Protein AF-Q4TF67-F1 (afdb_monomer)

Nearest PDB structures (foldseek):
  3na7-assembly1_A  TM=8.038E-01  e=1.840E-01  Helicobacter pylori NCTC 11638
  4ilo-assembly1_A  TM=5.124E-01  e=5.567E-01  Chlamydia trachomatis L2/434/Bu
  1i49-assembly1_B  TM=5.321E-01  e=8.875E-01  Homo sapiens

Radius of gyration: 33.75 Å; Cα contacts (8 Å, |Δi|>4): 53; chains: 1; bounding box: 58×76×97 Å

Foldseek 3Di:
DLVVLVVVLVVLLVCLVVVLVVLLVVLVVVLVVLVVVLVVLVVVLVVLVVVLVPDDDPVVNVVSVVVNVVSVVSNVVSVVVSVVSVVVSVCSVVVSVVSNVVSVVVNDDPDDDDPDPPDDDPDDDDDDDDDDDDDDDDDDDDDDDDDDDDDDDDDDDPVVVPDPDDDDDDDDDDDDDD

Secondary structure (DSSP, 8-state):
-HHHHHHHHHHHHHHHHHHHHHHHHHHHHHHHHHHHHHHHHHHHHHHHHHHHHH---HHHHHHHHHHHHHHHHHHHHHHHHHHHHHHHHHHHHHHHHHHHHHHHHHH--S-------------S---------------------------PPPPPPGGGGS-----------PPPP-

Solvent-accessible surface area (backbone atoms only — not comparable to full-atom values): 11532 Å² total; per-residue (Å²): 109,72,67,59,55,51,51,50,44,52,52,56,49,52,51,43,72,64,45,49,63,56,54,46,51,52,44,53,52,52,45,52,52,48,49,54,54,38,54,54,38,51,51,50,37,52,55,39,47,55,54,38,70,74,45,79,51,72,69,59,29,53,53,35,49,55,51,38,54,50,39,51,50,52,41,49,53,44,50,53,52,46,52,49,48,55,48,54,50,50,50,53,54,50,50,51,51,51,52,54,51,56,49,50,53,70,70,56,68,97,79,75,85,82,79,73,84,89,80,89,88,89,84,84,81,82,88,84,88,87,84,85,88,85,86,85,90,87,87,86,83,91,88,78,87,90,83,85,90,81,83,91,77,88,81,78,64,76,78,77,76,73,79,84,88,77,91,83,78,82,84,82,81,82,76,84,80,132

Mean predicted aligned error: 17.5 Å

Structure (mmCIF, N/CA/C/O backbone):
data_AF-Q4TF67-F1
#
_entry.id   AF-Q4TF67-F1
#
loop_
_atom_site.group_PDB
_atom_site.id
_atom_site.type_symbol
_atom_site.label_atom_id
_atom_site.label_alt_id
_atom_site.label_comp_id
_atom_site.label_asym_id
_atom_site.label_entity_id
_atom_site.label_seq_id
_atom_site.pdbx_PDB_ins_code
_atom_site.Cartn_x
_atom_site.Cartn_y
_atom_site.Cartn_z
_atom_site.occupancy
_atom_site.B_iso_or_equiv
_atom_site.auth_seq_id
_atom_site.auth_comp_id
_atom_site.auth_asym_id
_atom_site.auth_atom_id
_atom_site.pdbx_PDB_model_num
ATOM 1 N N . ASP A 1 1 ? 35.187 -2.325 -23.899 1.00 81.62 1 ASP A N 1
ATOM 2 C CA . ASP A 1 1 ? 34.780 -2.472 -25.307 1.00 81.62 1 ASP A CA 1
ATOM 3 C C . ASP A 1 1 ? 33.415 -1.804 -25.455 1.00 81.62 1 ASP A C 1
ATOM 5 O O . ASP A 1 1 ? 32.499 -2.182 -24.732 1.00 81.62 1 ASP A O 1
ATOM 9 N N . LYS A 1 2 ? 33.287 -0.761 -26.287 1.00 81.62 2 LYS A N 1
ATOM 10 C CA . LYS A 1 2 ? 32.027 0.000 -26.424 1.00 81.62 2 LYS A CA 1
ATOM 11 C C . LYS A 1 2 ? 30.887 -0.858 -26.982 1.00 81.62 2 LYS A C 1
ATOM 13 O O . LYS A 1 2 ? 29.731 -0.623 -26.649 1.00 81.62 2 LYS A O 1
ATOM 18 N N . SER A 1 3 ? 31.210 -1.875 -27.784 1.00 85.38 3 SER A N 1
ATOM 19 C CA . SER A 1 3 ? 30.217 -2.808 -28.316 1.00 85.38 3 SER A CA 1
ATOM 20 C C . SER A 1 3 ? 29.586 -3.633 -27.197 1.00 85.38 3 SER A C 1
ATOM 22 O O . SER A 1 3 ? 28.382 -3.846 -27.210 1.00 85.38 3 SER A O 1
ATOM 24 N N . GLN A 1 4 ? 30.373 -4.056 -26.204 1.00 87.00 4 GLN A N 1
ATOM 25 C CA . GLN A 1 4 ? 29.860 -4.817 -25.057 1.00 87.00 4 GLN A CA 1
ATOM 26 C C . GLN A 1 4 ? 28.966 -3.956 -24.151 1.00 87.00 4 GLN A C 1
ATOM 28 O O . GLN A 1 4 ? 27.949 -4.434 -23.663 1.00 87.00 4 GLN A O 1
ATOM 33 N N . GLN A 1 5 ? 29.304 -2.675 -23.970 1.00 85.94 5 GLN A N 1
ATOM 34 C CA . GLN A 1 5 ? 28.477 -1.731 -23.204 1.00 85.94 5 GLN A CA 1
ATOM 35 C C . GLN A 1 5 ? 27.134 -1.452 -23.886 1.00 85.94 5 GLN A C 1
ATOM 37 O O . GLN A 1 5 ? 26.118 -1.350 -23.205 1.00 85.94 5 GLN A O 1
ATOM 42 N N . LEU A 1 6 ? 27.122 -1.358 -25.220 1.00 88.06 6 LEU A N 1
ATOM 43 C CA . LEU A 1 6 ? 25.894 -1.195 -25.995 1.00 88.06 6 LEU A CA 1
ATOM 44 C C . LEU A 1 6 ? 25.004 -2.442 -25.921 1.00 88.06 6 LEU A C 1
ATOM 46 O O . LEU A 1 6 ? 23.794 -2.305 -25.779 1.00 88.06 6 LEU A O 1
ATOM 50 N N . VAL A 1 7 ? 25.596 -3.638 -26.002 1.00 90.81 7 VAL A N 1
ATOM 51 C CA . VAL A 1 7 ? 24.861 -4.906 -25.865 1.00 90.81 7 VAL A CA 1
ATOM 52 C C . VAL A 1 7 ? 24.194 -4.989 -24.490 1.00 90.81 7 VAL A C 1
ATOM 54 O O . VAL A 1 7 ? 22.980 -5.143 -24.445 1.00 90.81 7 VAL A O 1
ATOM 57 N N . SER A 1 8 ? 24.940 -4.752 -23.405 1.00 89.81 8 SER A N 1
ATOM 58 C CA . SER A 1 8 ? 24.384 -4.716 -22.040 1.00 89.81 8 SER A CA 1
ATOM 59 C C . SER A 1 8 ? 23.272 -3.677 -21.902 1.00 89.81 8 SER A C 1
ATOM 61 O O . SER A 1 8 ? 22.206 -3.997 -21.402 1.00 89.81 8 SER A O 1
ATOM 63 N N . TYR A 1 9 ? 23.462 -2.457 -22.419 1.00 90.94 9 TYR A N 1
ATOM 64 C CA . TYR A 1 9 ? 22.422 -1.426 -22.355 1.00 90.94 9 TYR A CA 1
ATOM 65 C C . TYR A 1 9 ? 21.114 -1.853 -23.031 1.00 90.94 9 TYR A C 1
ATOM 67 O O . TYR A 1 9 ? 20.033 -1.605 -22.501 1.00 90.94 9 TYR A O 1
ATOM 75 N N . VAL A 1 10 ? 21.203 -2.462 -24.216 1.00 92.19 10 VAL A N 1
ATOM 76 C CA . VAL A 1 10 ? 20.021 -2.928 -24.950 1.00 92.19 10 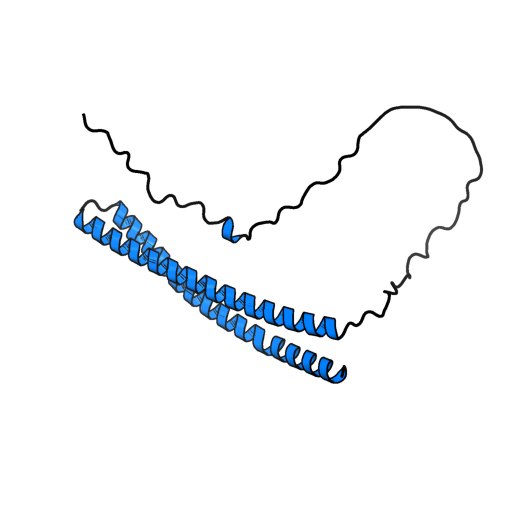VAL A CA 1
ATOM 77 C C . VAL A 1 10 ? 19.360 -4.097 -24.222 1.00 92.19 10 VAL A C 1
ATOM 79 O O . VAL A 1 10 ? 18.136 -4.125 -24.148 1.00 92.19 10 VAL A O 1
ATOM 82 N N . GLU A 1 11 ? 20.141 -5.026 -23.670 1.00 92.56 11 GLU A N 1
ATOM 83 C CA . GLU A 1 11 ? 19.633 -6.143 -22.864 1.00 92.56 11 GLU A CA 1
ATOM 84 C C . GLU A 1 11 ? 18.871 -5.637 -21.630 1.00 92.56 11 GLU A C 1
ATOM 86 O O . GLU A 1 11 ? 17.689 -5.949 -21.482 1.00 92.56 11 GLU A O 1
ATOM 91 N N . ASP A 1 12 ? 19.492 -4.769 -20.827 1.00 92.25 12 ASP A N 1
ATOM 92 C CA . ASP A 1 12 ? 18.897 -4.197 -19.613 1.00 92.25 12 ASP A CA 1
ATOM 93 C C . ASP A 1 12 ? 17.654 -3.344 -19.938 1.00 92.25 12 ASP A C 1
ATOM 95 O O . ASP A 1 12 ? 16.640 -3.392 -19.237 1.00 92.25 12 ASP A O 1
ATOM 99 N N . TYR A 1 13 ? 17.688 -2.581 -21.040 1.00 93.38 13 TYR A N 1
ATOM 100 C CA . TYR A 1 13 ? 16.534 -1.811 -21.507 1.00 93.38 13 TYR A CA 1
ATOM 101 C C . TYR A 1 13 ? 15.356 -2.717 -21.867 1.00 93.38 13 TYR A C 1
ATOM 103 O O . TYR A 1 13 ? 14.231 -2.434 -21.450 1.00 93.38 13 TYR A O 1
ATOM 111 N N . LEU A 1 14 ? 15.604 -3.786 -22.634 1.00 95.44 14 LEU A N 1
ATOM 112 C CA . LEU A 1 14 ? 14.571 -4.734 -23.054 1.00 95.44 14 LEU A CA 1
ATOM 113 C C . LEU A 1 14 ? 13.970 -5.475 -21.856 1.00 95.44 14 LEU A C 1
ATOM 115 O O . LEU A 1 14 ? 12.746 -5.566 -21.767 1.00 95.44 14 LEU A O 1
ATOM 119 N N . GLU A 1 15 ? 14.799 -5.911 -20.904 1.00 93.94 15 GLU A N 1
ATOM 120 C CA . GLU A 1 15 ? 14.330 -6.525 -19.659 1.00 93.94 15 GLU A CA 1
ATOM 121 C C . GLU A 1 15 ? 13.439 -5.559 -18.863 1.00 93.94 15 GLU A C 1
ATOM 123 O O . GLU A 1 15 ? 12.351 -5.937 -18.421 1.00 93.94 15 GLU A O 1
ATOM 128 N N . CYS A 1 16 ? 13.837 -4.288 -18.747 1.00 94.50 16 CYS A N 1
ATOM 129 C CA . CYS A 1 16 ? 13.046 -3.239 -18.104 1.00 94.50 16 CYS A CA 1
ATOM 130 C C . CYS A 1 16 ? 11.669 -3.038 -18.762 1.00 94.50 16 CYS A C 1
ATOM 132 O O . CYS A 1 16 ? 10.653 -3.026 -18.064 1.00 94.50 16 CYS A O 1
ATOM 134 N N . VAL A 1 17 ? 11.601 -2.853 -20.088 1.00 95.06 17 VAL A N 1
ATOM 135 C CA . VAL A 1 17 ? 10.314 -2.586 -20.766 1.00 95.06 17 VAL A CA 1
ATOM 136 C C . VAL A 1 17 ? 9.389 -3.802 -20.802 1.00 95.06 17 VAL A C 1
ATOM 138 O O . VAL A 1 17 ? 8.174 -3.628 -20.894 1.00 95.06 17 VAL A O 1
ATOM 141 N N . GLU A 1 18 ? 9.935 -5.014 -20.701 1.00 95.00 18 GLU A N 1
ATOM 142 C CA . GLU A 1 18 ? 9.154 -6.249 -20.628 1.00 95.00 18 GLU A CA 1
ATOM 143 C C . GLU A 1 18 ? 8.624 -6.523 -19.209 1.00 95.00 18 GLU A C 1
ATOM 145 O O . GLU A 1 18 ? 7.438 -6.815 -19.034 1.00 95.00 18 GLU A O 1
ATOM 150 N N . SER A 1 19 ? 9.477 -6.403 -18.186 1.00 94.31 19 SER A N 1
ATOM 151 C CA . SER A 1 19 ? 9.160 -6.817 -16.809 1.00 94.31 19 SER A CA 1
ATOM 152 C C . SER A 1 19 ? 8.451 -5.742 -15.982 1.00 94.31 19 SER A C 1
ATOM 154 O O . SER A 1 19 ? 7.455 -6.030 -15.309 1.00 94.31 19 SER A O 1
ATOM 156 N N . LEU A 1 20 ? 8.901 -4.484 -16.063 1.00 96.75 20 LEU A N 1
ATOM 157 C CA . LEU A 1 20 ? 8.448 -3.410 -15.178 1.00 96.75 20 LEU A CA 1
ATOM 158 C C . LEU A 1 20 ? 6.926 -3.186 -15.228 1.00 96.75 20 LEU A C 1
ATOM 160 O O . LEU A 1 20 ? 6.316 -3.086 -14.159 1.00 96.75 20 LEU A O 1
ATOM 164 N N . PRO A 1 21 ? 6.256 -3.148 -16.400 1.00 97.62 21 PRO A N 1
ATOM 165 C CA . PRO A 1 21 ? 4.804 -2.979 -16.445 1.00 97.62 21 PRO A CA 1
ATOM 166 C C . PRO A 1 21 ? 4.053 -4.108 -15.730 1.00 97.62 21 PRO A C 1
ATOM 168 O O . PRO A 1 21 ? 3.057 -3.853 -15.049 1.00 97.62 21 PRO A O 1
ATOM 171 N N . LEU A 1 22 ? 4.544 -5.346 -15.850 1.00 97.56 22 LEU A N 1
ATOM 172 C CA . LEU A 1 22 ? 3.941 -6.523 -15.225 1.00 97.56 22 LEU A CA 1
ATOM 173 C C . LEU A 1 22 ? 4.100 -6.481 -13.703 1.00 97.56 22 LEU A C 1
ATOM 175 O O . LEU A 1 22 ? 3.138 -6.736 -12.975 1.00 97.56 22 LEU A O 1
ATOM 179 N N . ASP A 1 23 ? 5.282 -6.118 -13.209 1.00 98.12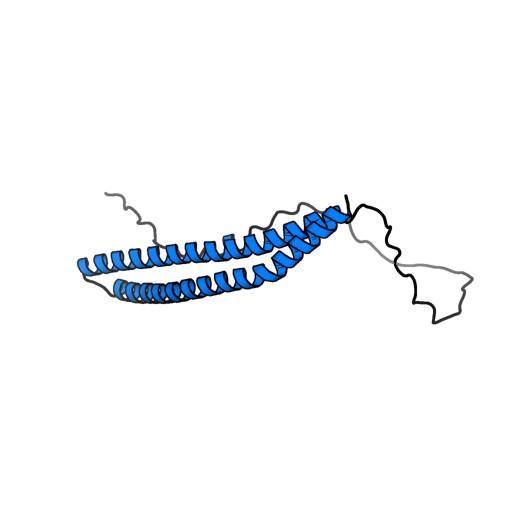 23 ASP A N 1
ATOM 180 C CA . ASP A 1 23 ? 5.539 -6.035 -11.770 1.00 98.12 23 ASP A CA 1
ATOM 181 C C . ASP A 1 23 ? 4.791 -4.874 -11.116 1.00 98.12 23 ASP A C 1
ATOM 183 O O . ASP A 1 23 ? 4.198 -5.035 -10.045 1.00 98.12 23 ASP A O 1
ATOM 187 N N . ILE A 1 24 ? 4.706 -3.729 -11.792 1.00 98.38 24 ILE A N 1
ATOM 188 C CA . ILE A 1 24 ? 3.858 -2.616 -11.361 1.00 98.38 24 ILE A CA 1
ATOM 189 C C . ILE A 1 24 ? 2.389 -3.039 -11.320 1.00 98.38 24 ILE A C 1
ATOM 191 O O . ILE A 1 24 ? 1.704 -2.773 -10.332 1.00 98.38 24 ILE A O 1
ATOM 195 N N . GLN A 1 25 ? 1.899 -3.756 -12.330 1.00 98.50 25 GLN A N 1
ATOM 196 C CA . GLN A 1 25 ? 0.520 -4.244 -12.350 1.00 98.50 25 GLN A CA 1
ATOM 197 C C . GLN A 1 25 ? 0.220 -5.219 -11.197 1.00 98.50 25 GLN A C 1
ATOM 199 O O . GLN A 1 25 ? -0.859 -5.148 -10.594 1.00 98.50 25 GLN A O 1
ATOM 204 N N . ARG A 1 26 ? 1.157 -6.114 -10.858 1.00 98.56 26 ARG A N 1
ATOM 205 C CA . ARG A 1 26 ? 1.037 -7.022 -9.703 1.00 98.56 26 ARG A CA 1
ATOM 206 C C . ARG A 1 26 ? 0.943 -6.244 -8.392 1.00 98.56 26 ARG A C 1
ATOM 208 O O . ARG A 1 26 ? 0.014 -6.476 -7.620 1.00 98.56 26 ARG A O 1
ATOM 215 N N . ASN A 1 27 ? 1.836 -5.277 -8.184 1.00 98.44 27 ASN A N 1
ATOM 216 C CA . ASN A 1 27 ? 1.814 -4.418 -7.001 1.00 98.44 27 ASN A CA 1
ATOM 217 C C . ASN A 1 27 ? 0.520 -3.598 -6.905 1.00 98.44 27 ASN A C 1
ATOM 219 O O . ASN A 1 27 ? -0.091 -3.541 -5.844 1.00 98.44 27 ASN A O 1
ATOM 223 N N . VAL A 1 28 ? 0.029 -3.031 -8.013 1.00 98.56 28 VAL A N 1
ATOM 224 C CA . VAL A 1 28 ? -1.267 -2.326 -8.045 1.00 98.56 28 VAL A CA 1
ATOM 225 C C . VAL A 1 28 ? -2.418 -3.261 -7.672 1.00 98.56 28 VAL A C 1
ATOM 227 O O . VAL A 1 28 ? -3.339 -2.853 -6.967 1.00 98.56 28 VAL A O 1
ATOM 230 N N . SER A 1 29 ? -2.383 -4.514 -8.123 1.00 98.56 29 SER A N 1
ATOM 231 C CA . SER A 1 29 ? -3.413 -5.501 -7.780 1.00 98.56 29 SER A CA 1
ATOM 232 C C . SER A 1 29 ? -3.415 -5.804 -6.279 1.00 98.56 29 SER A C 1
ATOM 234 O O . SER A 1 29 ? -4.473 -5.756 -5.654 1.00 98.56 29 SER A O 1
ATOM 236 N N . MET A 1 30 ? -2.233 -6.014 -5.692 1.00 98.50 30 MET A N 1
ATOM 237 C CA . MET A 1 30 ? -2.057 -6.195 -4.247 1.00 98.50 30 MET A CA 1
ATOM 238 C C . MET A 1 30 ? -2.509 -4.958 -3.457 1.00 98.50 30 MET A C 1
ATOM 240 O O . MET A 1 30 ? -3.273 -5.072 -2.502 1.00 98.50 30 MET A O 1
ATOM 244 N N . LEU A 1 31 ? -2.121 -3.761 -3.905 1.00 98.69 31 LEU A N 1
ATOM 245 C CA . LEU A 1 31 ? -2.512 -2.489 -3.300 1.00 98.69 31 LEU A CA 1
ATOM 246 C C . LEU A 1 31 ? -4.036 -2.323 -3.245 1.00 98.69 31 LEU A C 1
ATOM 248 O O . LEU A 1 31 ? -4.568 -1.874 -2.234 1.00 98.69 31 LEU A O 1
ATOM 252 N N . ARG A 1 32 ? -4.750 -2.709 -4.311 1.00 98.62 32 ARG A N 1
ATOM 253 C CA . ARG A 1 32 ? -6.221 -2.658 -4.354 1.00 98.62 32 ARG A CA 1
ATOM 254 C C . ARG A 1 32 ? -6.871 -3.636 -3.379 1.00 98.62 32 ARG A C 1
ATOM 256 O O . ARG A 1 32 ? -7.915 -3.310 -2.822 1.00 98.62 32 ARG A O 1
ATOM 263 N N . GLU A 1 33 ? -6.284 -4.813 -3.185 1.00 98.56 33 GLU A N 1
ATOM 264 C CA . GLU A 1 33 ? -6.769 -5.783 -2.201 1.00 98.56 33 GLU A CA 1
ATOM 265 C C . GLU A 1 33 ? -6.587 -5.260 -0.769 1.00 98.56 33 GLU A C 1
ATOM 267 O O . GLU A 1 33 ? -7.531 -5.300 0.023 1.00 98.56 33 GLU A O 1
ATOM 272 N N . ILE A 1 34 ? -5.405 -4.716 -0.456 1.00 98.50 34 ILE A N 1
ATOM 273 C CA . ILE A 1 34 ? -5.118 -4.083 0.839 1.00 98.50 34 ILE A CA 1
ATOM 274 C C . ILE A 1 34 ? -6.079 -2.914 1.074 1.00 98.50 34 ILE A C 1
ATOM 276 O O . ILE A 1 34 ? -6.678 -2.819 2.143 1.00 98.50 34 ILE A O 1
ATOM 280 N N . ASP A 1 35 ? -6.294 -2.066 0.065 1.00 98.44 35 ASP A N 1
ATOM 281 C CA . ASP A 1 35 ? -7.217 -0.935 0.168 1.00 98.44 35 ASP A CA 1
ATOM 282 C C . ASP A 1 35 ? -8.657 -1.376 0.426 1.00 98.44 35 ASP A C 1
ATOM 284 O O . ASP A 1 35 ? -9.334 -0.760 1.247 1.00 98.44 35 ASP A O 1
ATOM 288 N N . ALA A 1 36 ? -9.129 -2.445 -0.220 1.00 98.56 36 ALA A N 1
ATOM 289 C CA . ALA A 1 36 ? -10.463 -2.979 0.041 1.00 98.56 36 ALA A CA 1
ATOM 290 C C . ALA A 1 36 ? -10.612 -3.418 1.507 1.00 98.56 36 ALA A C 1
ATOM 292 O O . ALA A 1 36 ? -11.548 -2.988 2.181 1.00 98.56 36 ALA A O 1
ATOM 293 N N . LYS A 1 37 ? -9.642 -4.186 2.024 1.00 98.50 37 LYS A N 1
ATOM 294 C CA . LYS A 1 37 ? -9.615 -4.608 3.435 1.00 98.50 37 LYS A CA 1
ATOM 295 C C . LYS A 1 37 ? -9.564 -3.404 4.375 1.00 98.50 37 LYS A C 1
ATOM 297 O O . LYS A 1 37 ? -10.317 -3.347 5.341 1.00 98.50 37 LYS A O 1
ATOM 302 N N . TYR A 1 38 ? -8.721 -2.419 4.070 1.00 98.62 38 TYR A N 1
ATOM 303 C CA . TYR A 1 38 ? -8.572 -1.209 4.874 1.00 98.62 38 TYR A CA 1
ATOM 304 C C . TYR A 1 38 ? -9.885 -0.421 4.968 1.00 98.62 38 TYR A C 1
ATOM 306 O O . TYR A 1 38 ? -10.270 -0.008 6.058 1.00 98.62 38 TYR A O 1
ATOM 314 N N . GLN A 1 39 ? -10.617 -0.266 3.857 1.00 98.44 39 GLN A N 1
ATOM 315 C CA . GLN A 1 39 ? -11.921 0.409 3.866 1.00 98.44 39 GLN A CA 1
ATOM 316 C C . GLN A 1 39 ? -12.957 -0.310 4.734 1.00 98.44 39 GLN A C 1
ATOM 318 O O . GLN A 1 39 ? -13.758 0.351 5.392 1.00 98.44 39 GLN A O 1
ATOM 323 N N . ASP A 1 40 ? -12.959 -1.641 4.753 1.00 98.44 40 ASP A N 1
ATOM 324 C CA . ASP A 1 40 ? -13.900 -2.394 5.583 1.00 98.44 40 ASP A CA 1
ATOM 325 C C . ASP A 1 40 ? -13.565 -2.284 7.075 1.00 98.44 40 ASP A C 1
ATOM 327 O O . ASP A 1 40 ? -14.470 -2.086 7.887 1.00 98.44 40 ASP A O 1
ATOM 331 N N . VAL A 1 41 ? -12.278 -2.289 7.441 1.00 98.44 41 VAL A N 1
ATOM 332 C CA . VAL A 1 41 ? -11.861 -2.048 8.832 1.00 98.44 41 VAL A CA 1
ATOM 333 C C . VAL A 1 41 ? -12.190 -0.617 9.266 1.00 98.44 41 VAL A C 1
AT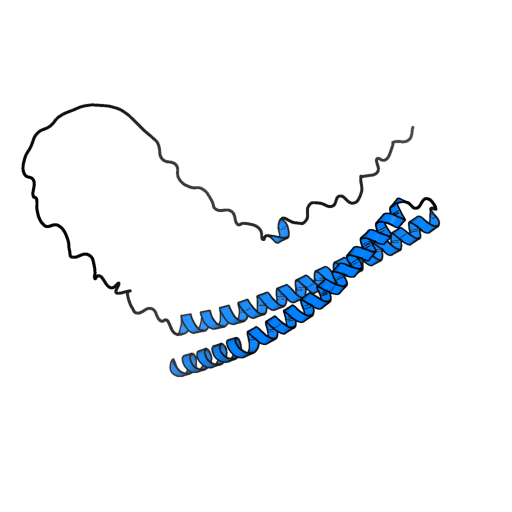OM 335 O O . VAL A 1 41 ? -12.643 -0.420 10.390 1.00 98.44 41 VAL A O 1
ATOM 338 N N . LEU A 1 42 ? -12.040 0.389 8.395 1.00 98.31 42 LEU A N 1
ATOM 339 C CA . LEU A 1 42 ? -12.434 1.764 8.728 1.00 98.31 42 LEU A CA 1
ATOM 340 C C . LEU A 1 42 ? -13.935 1.888 9.025 1.00 98.31 42 LEU A C 1
ATOM 342 O O . LEU A 1 42 ? -14.307 2.566 9.981 1.00 98.31 42 LEU A O 1
ATOM 346 N N . LYS A 1 43 ? -14.794 1.188 8.272 1.00 98.50 43 LYS A N 1
ATOM 347 C CA . LYS A 1 43 ? -16.231 1.126 8.588 1.00 98.50 43 LYS A CA 1
ATOM 348 C C . LYS A 1 43 ? -16.473 0.471 9.948 1.00 98.50 43 LYS A C 1
ATOM 350 O O . LYS A 1 43 ? -17.274 0.980 10.725 1.00 98.50 43 LYS A O 1
ATOM 355 N N . GLU A 1 44 ? -15.769 -0.621 10.265 1.00 98.19 44 GLU A N 1
ATOM 356 C CA . GLU A 1 44 ? -15.861 -1.251 11.590 1.00 98.19 44 GLU A CA 1
ATOM 357 C C . GLU A 1 44 ? -15.427 -0.283 12.703 1.00 98.19 44 GLU A C 1
ATOM 359 O O . GLU A 1 44 ? -16.100 -0.189 13.731 1.00 98.19 44 GLU A O 1
ATOM 364 N N . VAL A 1 45 ? -14.336 0.463 12.503 1.00 98.56 45 VAL A N 1
ATOM 365 C CA . VAL A 1 45 ? -13.864 1.488 13.446 1.00 98.56 45 VAL A CA 1
ATOM 366 C C . VAL A 1 45 ? -14.965 2.513 13.715 1.00 98.56 45 VAL A C 1
ATOM 368 O O . VAL A 1 45 ? -15.271 2.757 14.884 1.00 98.56 45 VAL A O 1
ATOM 371 N N . ASP A 1 46 ? -15.587 3.059 12.668 1.00 98.38 46 ASP A N 1
ATOM 372 C CA . ASP A 1 46 ? -16.676 4.032 12.797 1.00 98.38 46 ASP A CA 1
ATOM 373 C C . ASP A 1 46 ? -17.879 3.428 13.546 1.00 98.38 46 ASP A C 1
ATOM 375 O O . ASP A 1 46 ? -18.370 4.003 14.519 1.00 98.38 46 ASP A O 1
ATOM 379 N N . GLU A 1 47 ? -18.317 2.221 13.177 1.00 98.12 47 GLU A N 1
ATOM 380 C CA . GLU A 1 47 ? -19.442 1.544 13.832 1.00 98.12 47 GLU A CA 1
ATOM 381 C C . GLU A 1 47 ? -19.196 1.251 15.320 1.00 98.12 47 GLU A C 1
ATOM 383 O O . GLU A 1 47 ? -20.091 1.421 16.156 1.00 98.12 47 GLU A O 1
ATOM 388 N N . VAL A 1 48 ? -18.004 0.759 15.668 1.00 98.06 48 VAL A N 1
ATOM 389 C CA . VAL A 1 48 ? -17.639 0.443 17.056 1.00 98.06 48 VAL A CA 1
ATOM 390 C C . VAL A 1 48 ? -17.481 1.727 17.864 1.00 98.06 48 VAL A C 1
ATOM 392 O O . VAL A 1 48 ? -17.873 1.765 19.034 1.00 98.06 48 VAL A O 1
ATOM 395 N N . PHE A 1 49 ? -16.953 2.788 17.255 1.00 98.31 49 PHE A N 1
ATOM 396 C CA . PHE A 1 49 ? -16.801 4.087 17.894 1.00 98.31 49 PHE A CA 1
ATOM 397 C C . PHE A 1 49 ? -18.150 4.725 18.244 1.00 98.31 49 PHE A C 1
ATOM 399 O O . PHE A 1 49 ? -18.335 5.159 19.384 1.00 98.31 49 PHE A O 1
ATOM 406 N N . GLU A 1 50 ? -19.115 4.709 17.322 1.00 97.88 50 GLU A N 1
ATOM 407 C CA . GLU A 1 50 ? -20.471 5.213 17.576 1.00 97.88 50 GLU A CA 1
ATOM 408 C C . GLU A 1 50 ? -21.157 4.439 18.714 1.00 97.88 50 GLU A C 1
ATOM 410 O O . GLU A 1 50 ? -21.692 5.033 19.656 1.00 97.88 50 GLU A O 1
ATOM 415 N N . LYS A 1 51 ? -21.054 3.101 18.707 1.00 97.25 51 LYS A N 1
ATOM 416 C CA . LYS A 1 51 ? -21.560 2.251 19.803 1.00 97.25 51 LYS A CA 1
ATOM 417 C C . LYS A 1 51 ? -20.884 2.591 21.135 1.00 97.25 51 LYS A C 1
ATOM 419 O O . LYS A 1 51 ? -21.553 2.692 22.160 1.00 97.25 51 LYS A O 1
ATOM 424 N N . TYR A 1 52 ? -19.567 2.794 21.133 1.00 97.44 52 TYR A N 1
ATOM 425 C CA . TYR A 1 52 ? -18.798 3.144 22.329 1.00 97.44 52 TYR A CA 1
ATOM 426 C C . TYR A 1 52 ? -19.202 4.504 22.923 1.00 97.44 52 TYR A C 1
ATOM 428 O O . TYR A 1 52 ? -19.228 4.652 24.151 1.00 97.44 52 TYR A O 1
ATOM 436 N N . GLN A 1 53 ? -19.523 5.493 22.082 1.00 95.69 53 GLN A N 1
ATOM 437 C CA . GLN A 1 53 ? -19.977 6.808 22.542 1.00 95.69 53 GLN A CA 1
ATOM 438 C C . GLN A 1 53 ? -21.330 6.745 23.253 1.00 95.69 53 GLN A C 1
ATOM 440 O O . GLN A 1 53 ? -21.484 7.362 24.309 1.00 95.69 53 GLN A O 1
ATOM 445 N N . GLY A 1 54 ? -22.280 5.987 22.699 1.00 93.75 54 GLY A N 1
ATOM 446 C CA . GLY A 1 54 ? -23.622 5.827 23.265 1.00 93.75 54 GLY A CA 1
ATOM 447 C C . GLY A 1 54 ? -23.699 4.897 24.480 1.00 93.75 54 GLY A C 1
ATOM 448 O O . GLY A 1 54 ? -24.712 4.892 25.178 1.00 93.75 54 GLY A O 1
ATOM 449 N N . GLU A 1 55 ? -22.649 4.117 24.750 1.00 97.00 55 GLU A N 1
ATOM 450 C CA . GLU A 1 55 ? -22.656 3.114 25.813 1.00 97.00 55 GLU A CA 1
ATOM 451 C C . GLU A 1 55 ? -22.457 3.722 27.211 1.00 97.00 55 GLU A C 1
ATOM 453 O O . GLU A 1 55 ? -21.495 4.463 27.477 1.00 97.00 55 GLU A O 1
ATOM 458 N N . GLN A 1 56 ? -23.351 3.330 28.121 1.00 95.00 56 GLN A N 1
ATOM 459 C CA . GLN A 1 56 ? -23.420 3.805 29.504 1.00 95.00 56 GLN A CA 1
ATOM 460 C C . GLN A 1 56 ? -22.995 2.732 30.507 1.00 95.00 56 GLN A C 1
ATOM 462 O O . GLN A 1 56 ? -22.508 3.074 31.588 1.00 95.00 56 GLN A O 1
ATOM 467 N N . ASP A 1 57 ? -23.126 1.446 30.161 1.00 97.00 57 ASP A N 1
ATOM 468 C CA . ASP A 1 57 ? -22.634 0.375 31.021 1.00 97.00 57 ASP A CA 1
ATOM 469 C C . ASP A 1 57 ? -21.101 0.332 31.012 1.00 97.00 57 ASP A C 1
ATOM 471 O O . ASP A 1 57 ? -20.456 0.168 29.976 1.00 97.00 57 ASP A O 1
ATOM 475 N N . GLY A 1 58 ? -20.486 0.439 32.191 1.00 95.00 58 GLY A N 1
ATOM 476 C CA . GLY A 1 58 ? -19.031 0.488 32.324 1.00 95.00 58 GLY A CA 1
ATOM 477 C C . GLY A 1 58 ? -18.326 -0.792 31.867 1.00 95.00 58 GLY A C 1
ATOM 478 O O . GLY A 1 58 ? -17.175 -0.731 31.427 1.00 95.00 58 GLY A O 1
ATOM 479 N N . THR A 1 59 ? -18.991 -1.948 31.949 1.00 96.81 59 THR A N 1
ATOM 480 C CA . THR A 1 59 ? -18.419 -3.227 31.502 1.00 96.81 59 THR A CA 1
ATOM 481 C C . THR A 1 59 ? -18.458 -3.326 29.983 1.00 96.81 59 THR A C 1
ATOM 483 O O . THR A 1 59 ? -17.440 -3.630 29.353 1.00 96.81 59 THR A O 1
ATOM 486 N N . GLN A 1 60 ? -19.602 -3.008 29.384 1.00 96.75 60 GLN A N 1
ATOM 487 C CA . GLN A 1 60 ? -19.787 -3.025 27.941 1.00 96.75 60 GLN A CA 1
ATOM 488 C C . GLN A 1 60 ? -18.956 -1.946 27.241 1.00 96.75 60 GLN A C 1
ATOM 490 O O . GLN A 1 60 ? -18.291 -2.225 26.242 1.00 96.75 60 GLN A O 1
ATOM 495 N N . LYS A 1 61 ? -18.853 -0.758 27.842 1.00 97.06 61 LYS A N 1
ATOM 496 C CA . LYS A 1 61 ? -17.995 0.330 27.366 1.00 97.06 61 LYS A CA 1
ATOM 497 C C . LYS A 1 61 ?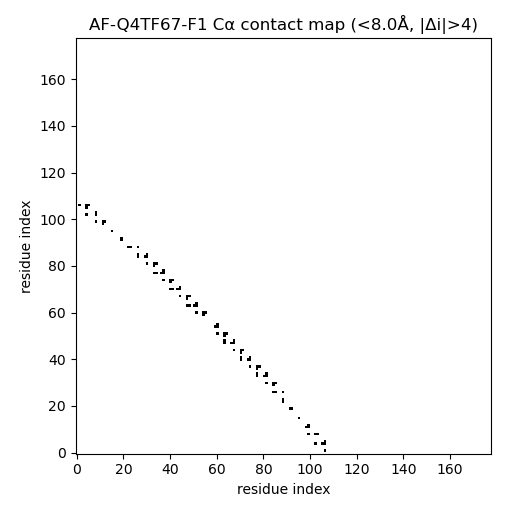 -16.525 -0.080 27.297 1.00 97.06 61 LYS A C 1
ATOM 499 O O . LYS A 1 61 ? -15.859 0.183 26.299 1.00 97.06 61 LYS A O 1
ATOM 504 N N . LYS A 1 62 ? -16.015 -0.784 28.317 1.00 97.75 62 LYS A N 1
ATOM 505 C CA . LYS A 1 62 ? -14.645 -1.329 28.302 1.00 97.75 62 LYS A CA 1
ATOM 506 C C . LYS A 1 62 ? -14.443 -2.365 27.195 1.00 97.75 62 LYS A C 1
ATOM 508 O O . LYS A 1 62 ? -13.397 -2.358 26.554 1.00 97.75 62 LYS A O 1
ATOM 513 N N . ARG A 1 63 ? -15.428 -3.235 26.946 1.00 97.75 63 ARG A N 1
ATOM 514 C CA . ARG A 1 63 ? -15.357 -4.224 25.854 1.00 97.75 63 ARG A CA 1
ATOM 515 C C . ARG A 1 63 ? -15.287 -3.549 24.485 1.00 97.75 63 ARG A C 1
ATOM 517 O O . ARG A 1 63 ? -14.406 -3.887 23.698 1.00 97.75 63 ARG A O 1
ATOM 524 N N . LEU A 1 64 ? -16.151 -2.563 24.241 1.00 98.12 64 LEU A N 1
ATOM 525 C CA . LEU A 1 64 ? -16.148 -1.772 23.007 1.00 98.12 64 LEU A CA 1
ATOM 526 C C . LEU A 1 64 ? -14.837 -0.995 22.835 1.00 98.12 64 LEU A C 1
ATOM 528 O O . LEU A 1 64 ? -14.289 -0.961 21.740 1.00 98.12 64 LEU A O 1
ATOM 532 N N . GLN A 1 65 ? -14.273 -0.452 23.919 1.00 97.81 65 GLN A N 1
ATOM 533 C CA . GLN A 1 65 ? -12.960 0.195 23.884 1.00 97.81 65 GLN A CA 1
ATOM 534 C C . GLN A 1 65 ? -11.861 -0.763 23.407 1.00 97.81 65 GLN A C 1
ATOM 536 O O . GLN A 1 65 ? -11.042 -0.394 22.569 1.00 97.81 65 GLN A O 1
ATOM 541 N N . THR A 1 66 ? -11.829 -1.991 23.932 1.00 98.19 66 THR A N 1
ATOM 542 C CA . THR A 1 66 ? -10.853 -3.001 23.500 1.00 98.19 66 THR A CA 1
ATOM 543 C C . THR A 1 66 ? -11.071 -3.409 22.045 1.00 98.19 66 THR A C 1
ATOM 545 O O . THR A 1 66 ? -10.095 -3.590 21.320 1.00 98.19 66 THR A O 1
ATOM 548 N N . GLN A 1 67 ? -12.322 -3.538 21.600 1.00 98.12 67 GLN A N 1
ATOM 549 C CA . GLN A 1 67 ? -12.624 -3.827 20.198 1.00 98.12 67 GLN A CA 1
ATOM 550 C C . GLN A 1 67 ? -12.135 -2.701 19.279 1.00 98.12 67 GLN A C 1
ATOM 552 O O . GLN A 1 67 ? -11.429 -2.973 18.313 1.00 98.12 67 GLN A O 1
ATOM 557 N N . LEU A 1 68 ? -12.414 -1.443 19.632 1.00 98.44 68 LEU A N 1
ATOM 558 C CA . LEU A 1 68 ? -11.955 -0.275 18.883 1.00 98.44 68 LEU A CA 1
ATOM 559 C C . LEU A 1 68 ? -10.426 -0.226 18.793 1.00 98.44 68 LEU A C 1
ATOM 561 O O . LEU A 1 68 ? -9.875 0.003 17.722 1.00 98.44 68 LEU A O 1
ATOM 565 N N . GLN A 1 69 ? -9.727 -0.488 19.902 1.00 98.62 69 GLN A N 1
ATOM 566 C CA . GLN A 1 69 ? -8.264 -0.555 19.909 1.00 98.62 69 GLN A CA 1
ATOM 567 C C . GLN A 1 69 ? -7.730 -1.614 18.938 1.00 98.62 69 GLN A C 1
ATOM 569 O O . GLN A 1 69 ? -6.765 -1.345 18.231 1.00 98.62 69 GLN A O 1
ATOM 574 N N . ARG A 1 70 ? -8.357 -2.794 18.873 1.00 98.38 70 ARG A N 1
ATOM 575 C CA . ARG A 1 70 ? -7.956 -3.854 17.934 1.00 98.38 70 ARG A CA 1
ATOM 576 C C . ARG A 1 70 ? -8.189 -3.445 16.482 1.00 98.38 70 ARG A C 1
ATOM 578 O O . ARG A 1 70 ? -7.280 -3.599 15.677 1.00 98.38 70 ARG A O 1
ATOM 585 N N . ALA A 1 71 ? -9.355 -2.885 16.165 1.00 98.19 71 ALA A N 1
ATOM 586 C CA . ALA A 1 71 ? -9.666 -2.422 14.812 1.00 98.19 71 ALA A CA 1
ATOM 587 C C . ALA A 1 71 ? -8.7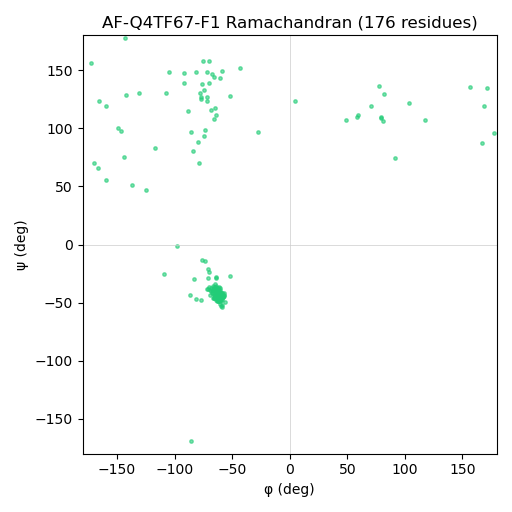07 -1.306 14.348 1.00 98.19 71 ALA A C 1
ATOM 589 O O . ALA A 1 71 ? -8.267 -1.295 13.200 1.00 98.19 71 ALA A O 1
ATOM 590 N N . LEU A 1 72 ? -8.304 -0.410 15.257 1.00 98.56 72 LEU A N 1
ATOM 591 C CA . LEU A 1 72 ? -7.305 0.626 14.975 1.00 98.56 72 LEU A CA 1
ATOM 592 C C . LEU A 1 72 ? -5.907 0.049 14.716 1.00 98.56 72 LEU A C 1
ATOM 594 O O . LEU A 1 72 ? -5.229 0.523 13.808 1.00 98.56 72 LEU A O 1
ATOM 598 N N . ILE A 1 73 ? -5.485 -0.970 15.473 1.00 98.62 73 ILE A N 1
ATOM 599 C CA . ILE A 1 73 ? -4.205 -1.657 15.235 1.00 98.62 73 ILE A CA 1
ATOM 600 C C . ILE A 1 73 ? -4.213 -2.315 13.851 1.00 98.62 73 ILE A C 1
ATOM 602 O O . ILE A 1 73 ? -3.309 -2.064 13.064 1.00 98.62 73 ILE A O 1
ATOM 606 N N . ILE A 1 74 ? -5.270 -3.061 13.514 1.00 98.62 74 ILE A N 1
ATOM 607 C CA . ILE A 1 74 ? -5.405 -3.711 12.199 1.00 98.62 74 ILE A CA 1
ATOM 608 C C . ILE A 1 74 ? -5.403 -2.668 11.072 1.00 98.62 74 ILE A C 1
ATOM 610 O O . ILE A 1 74 ? -4.743 -2.846 10.052 1.00 98.62 74 ILE A O 1
ATOM 614 N N . SER A 1 75 ? -6.113 -1.548 11.260 1.00 98.62 75 SER A N 1
ATOM 615 C CA . SER A 1 75 ? -6.097 -0.437 10.299 1.00 98.62 75 SER A CA 1
ATOM 616 C C . SER A 1 75 ? -4.674 0.074 10.072 1.00 98.62 75 SER A C 1
ATOM 618 O O . SER A 1 75 ? -4.281 0.330 8.937 1.00 98.62 75 SER A O 1
ATOM 620 N N . GLN A 1 76 ? -3.893 0.230 11.143 1.00 98.62 76 GLN A N 1
ATOM 621 C CA . GLN A 1 76 ? -2.513 0.687 11.045 1.00 98.62 76 GLN A CA 1
ATOM 622 C C . GLN A 1 76 ? -1.630 -0.324 10.306 1.00 98.62 76 GLN A C 1
ATOM 624 O O . GLN A 1 76 ? -0.913 0.075 9.396 1.00 98.62 76 GLN A O 1
ATOM 629 N N . GLU A 1 77 ? -1.728 -1.610 10.639 1.00 98.62 77 GLU A N 1
ATOM 630 C CA . GLU A 1 77 ? -0.960 -2.679 9.986 1.00 98.62 77 GLU A CA 1
ATOM 631 C C . GLU A 1 77 ? -1.218 -2.718 8.470 1.00 98.62 77 GLU A C 1
ATOM 633 O O . GLU A 1 77 ? -0.274 -2.756 7.682 1.00 98.62 77 GLU A O 1
ATOM 638 N N . LEU A 1 78 ? -2.482 -2.600 8.045 1.00 98.56 78 LEU A N 1
ATOM 639 C CA . LEU A 1 78 ? -2.846 -2.494 6.624 1.00 98.56 78 LEU A CA 1
ATOM 640 C C . LEU A 1 78 ? -2.304 -1.209 5.974 1.00 98.56 78 LEU A C 1
ATOM 642 O O . LEU A 1 78 ? -1.921 -1.209 4.803 1.00 98.56 78 LEU A O 1
ATOM 646 N N . GLY A 1 79 ? -2.266 -0.105 6.723 1.00 98.38 79 GLY A N 1
ATOM 647 C CA . GLY A 1 79 ? -1.655 1.148 6.280 1.00 98.38 79 GLY A CA 1
ATOM 648 C C . GLY A 1 79 ? -0.149 1.014 6.038 1.00 98.38 79 GLY A C 1
ATOM 649 O O . GLY A 1 79 ? 0.351 1.495 5.019 1.00 98.38 79 GLY A O 1
ATOM 650 N N . ASP A 1 80 ? 0.558 0.323 6.930 1.00 98.56 80 ASP A N 1
ATOM 651 C CA . ASP A 1 80 ? 1.990 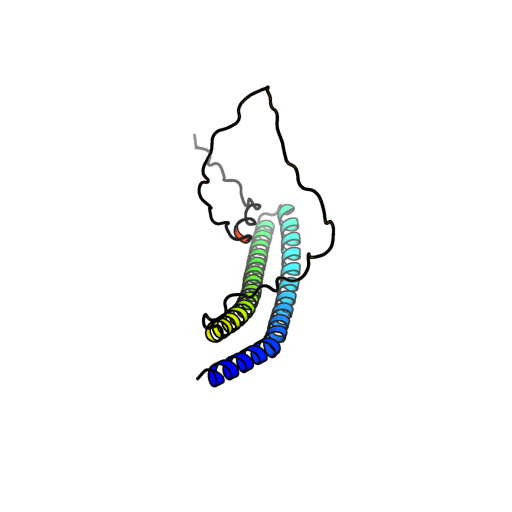0.049 6.806 1.00 98.56 80 ASP A CA 1
ATOM 652 C C . ASP A 1 80 ? 2.273 -0.891 5.620 1.00 98.56 80 ASP A C 1
ATOM 654 O O . ASP A 1 80 ? 3.182 -0.633 4.826 1.00 98.56 80 ASP A O 1
ATOM 658 N N . GLU A 1 81 ? 1.447 -1.924 5.424 1.00 98.56 81 GLU A N 1
ATOM 659 C CA . GLU A 1 81 ? 1.539 -2.832 4.273 1.00 98.56 81 GLU A CA 1
ATOM 660 C C . GLU A 1 81 ? 1.321 -2.089 2.943 1.00 98.56 81 GLU A C 1
ATOM 662 O O . GLU A 1 81 ? 2.086 -2.250 1.990 1.00 98.56 81 GLU A O 1
ATOM 667 N N . LYS A 1 82 ? 0.344 -1.175 2.889 1.00 98.19 82 LYS A N 1
ATOM 668 C CA . LYS A 1 82 ? 0.128 -0.288 1.737 1.00 98.19 82 LYS A CA 1
ATOM 669 C C . LYS A 1 82 ? 1.346 0.586 1.437 1.00 98.19 82 LYS A C 1
ATOM 671 O O . LYS A 1 82 ? 1.725 0.729 0.271 1.00 98.19 82 LYS A O 1
ATOM 676 N N . ILE A 1 83 ? 1.954 1.183 2.463 1.00 98.50 83 ILE A N 1
ATOM 677 C CA . ILE A 1 83 ? 3.181 1.976 2.300 1.00 98.50 83 ILE A CA 1
ATOM 678 C C . ILE A 1 83 ? 4.300 1.100 1.735 1.00 98.50 83 ILE A C 1
ATOM 680 O O . ILE A 1 83 ? 5.015 1.543 0.834 1.00 98.50 83 ILE A O 1
ATOM 684 N N . HIS A 1 84 ? 4.432 -0.136 2.215 1.00 98.50 84 HIS A N 1
ATOM 685 C CA . HIS A 1 84 ? 5.442 -1.072 1.733 1.00 98.50 84 HIS A CA 1
ATOM 686 C C . HIS A 1 84 ? 5.286 -1.378 0.236 1.00 98.50 84 HIS A C 1
ATOM 688 O O . HIS A 1 84 ? 6.252 -1.228 -0.510 1.00 98.50 84 HIS A O 1
ATOM 694 N N . VAL A 1 85 ? 4.071 -1.688 -0.230 1.00 98.50 85 VAL A N 1
ATOM 695 C CA . VAL A 1 85 ? 3.797 -1.947 -1.658 1.00 98.50 85 VAL A CA 1
ATOM 696 C C . VAL A 1 85 ? 4.143 -0.735 -2.528 1.00 98.50 85 VAL A C 1
ATOM 698 O O . VAL A 1 85 ? 4.820 -0.858 -3.547 1.00 98.50 85 VAL A O 1
ATOM 701 N N . VAL A 1 86 ? 3.730 0.469 -2.122 1.00 98.56 86 VAL A N 1
ATOM 702 C CA . VAL A 1 86 ? 4.041 1.699 -2.876 1.00 98.56 86 VAL A CA 1
ATOM 703 C C . VAL A 1 86 ? 5.545 1.989 -2.888 1.00 98.56 86 VAL A C 1
ATOM 705 O O . VAL A 1 86 ? 6.081 2.454 -3.898 1.00 98.56 86 VAL A O 1
ATOM 708 N N . THR A 1 87 ? 6.232 1.698 -1.784 1.00 98.50 87 THR A N 1
ATOM 709 C CA . THR A 1 87 ? 7.690 1.826 -1.693 1.00 98.50 87 THR A CA 1
ATOM 710 C C . THR A 1 87 ? 8.365 0.875 -2.679 1.00 98.50 87 THR A C 1
ATOM 712 O O . THR A 1 87 ? 9.151 1.338 -3.500 1.00 98.50 87 THR A O 1
ATOM 715 N N . GLN A 1 88 ? 7.967 -0.401 -2.708 1.00 98.38 88 GLN A N 1
ATOM 716 C CA . GLN A 1 88 ? 8.483 -1.386 -3.663 1.00 98.38 88 GLN A CA 1
ATOM 717 C C . GLN A 1 88 ? 8.276 -0.943 -5.120 1.00 98.38 88 GLN A C 1
ATOM 719 O O . GLN A 1 88 ? 9.194 -1.018 -5.934 1.00 98.38 88 GLN A O 1
ATOM 724 N N . MET A 1 89 ? 7.090 -0.430 -5.462 1.00 98.38 89 MET A N 1
ATOM 725 C CA . MET A 1 89 ? 6.819 0.098 -6.805 1.00 98.38 89 MET A CA 1
ATOM 726 C C . MET A 1 89 ? 7.751 1.253 -7.178 1.00 98.38 89 MET A C 1
ATOM 728 O O . MET A 1 89 ? 8.245 1.317 -8.303 1.00 98.38 89 MET A O 1
ATOM 732 N N . THR A 1 90 ? 7.981 2.171 -6.238 1.00 98.31 90 THR A N 1
ATOM 733 C CA . THR A 1 90 ? 8.869 3.320 -6.447 1.00 98.31 90 THR A CA 1
ATOM 734 C C . THR A 1 90 ? 10.307 2.850 -6.649 1.00 98.31 90 THR A C 1
ATOM 736 O O . THR A 1 90 ? 10.963 3.285 -7.590 1.00 98.31 90 THR A O 1
ATOM 739 N N . GLU A 1 91 ? 10.773 1.904 -5.833 1.00 98.00 91 GLU A N 1
ATOM 740 C CA . GLU A 1 91 ? 12.111 1.318 -5.947 1.00 98.00 91 GLU A CA 1
ATOM 741 C C . GLU A 1 91 ? 12.331 0.614 -7.291 1.00 98.00 91 GLU A C 1
ATOM 743 O O . GLU A 1 91 ? 13.388 0.799 -7.893 1.00 98.00 91 GLU A O 1
ATOM 748 N N . LEU A 1 92 ? 11.341 -0.130 -7.801 1.00 96.94 92 LEU A N 1
ATOM 749 C CA . LEU A 1 92 ? 11.410 -0.768 -9.123 1.00 96.94 92 LEU A CA 1
ATOM 750 C C . LEU A 1 92 ? 11.595 0.263 -10.246 1.00 96.94 92 LEU A C 1
ATOM 752 O O . LEU A 1 92 ? 12.480 0.116 -11.091 1.00 96.94 92 LEU A O 1
ATOM 756 N N . ILE A 1 93 ? 10.789 1.330 -10.231 1.00 97.06 93 ILE A N 1
ATOM 757 C CA . ILE A 1 93 ? 10.852 2.404 -11.235 1.00 97.06 93 ILE A CA 1
ATOM 758 C C . ILE A 1 93 ? 12.196 3.127 -11.154 1.00 97.06 93 ILE A C 1
ATOM 760 O O . ILE A 1 93 ? 12.861 3.342 -12.169 1.00 97.06 93 ILE A O 1
ATOM 764 N N . GLU A 1 94 ? 12.617 3.492 -9.947 1.00 96.88 94 GLU A N 1
ATOM 765 C CA . GLU A 1 94 ? 13.880 4.185 -9.741 1.00 96.88 94 GLU A CA 1
ATOM 766 C C . GLU A 1 94 ? 15.090 3.320 -10.104 1.00 96.88 94 GLU A C 1
ATOM 768 O O . GLU A 1 94 ? 16.072 3.843 -10.628 1.00 96.88 94 GLU A O 1
ATOM 773 N N . ASN A 1 95 ? 15.046 2.014 -9.831 1.00 95.06 95 ASN A N 1
ATOM 774 C CA . ASN A 1 95 ? 16.114 1.095 -10.203 1.00 95.06 95 ASN A CA 1
ATOM 775 C C . ASN A 1 95 ? 16.288 1.045 -11.724 1.00 95.06 95 ASN A C 1
ATOM 777 O O . ASN A 1 95 ? 17.402 1.239 -12.205 1.00 95.06 95 ASN A O 1
ATOM 781 N N . CYS A 1 96 ? 15.192 0.881 -12.470 1.00 93.44 96 CYS A N 1
ATOM 782 C CA . CYS A 1 96 ? 15.239 0.891 -13.930 1.00 93.44 96 CYS A CA 1
ATOM 783 C C . CYS A 1 96 ? 15.741 2.245 -14.474 1.00 93.44 96 CYS A C 1
ATOM 785 O O . CYS A 1 96 ? 16.619 2.284 -15.335 1.00 93.44 96 CYS A O 1
ATOM 787 N N . SER A 1 97 ? 15.274 3.370 -13.911 1.00 93.62 97 SER A N 1
ATOM 788 C CA . SER A 1 97 ? 15.764 4.708 -14.287 1.00 93.62 97 SER A CA 1
ATOM 789 C C . SER A 1 97 ? 17.273 4.852 -14.062 1.00 93.62 97 SER A C 1
ATOM 791 O O . SER A 1 97 ? 17.990 5.286 -14.959 1.00 93.62 97 SER A O 1
ATOM 793 N N . ARG A 1 98 ? 17.776 4.450 -12.885 1.00 92.25 98 ARG A N 1
ATOM 794 C CA . ARG A 1 98 ? 19.208 4.524 -12.550 1.00 92.25 98 ARG A CA 1
ATOM 795 C C . ARG A 1 98 ? 20.063 3.638 -13.453 1.00 92.25 98 ARG A C 1
ATOM 797 O O . ARG A 1 98 ? 21.154 4.060 -13.838 1.00 92.25 98 ARG A O 1
ATOM 804 N N . GLN A 1 99 ? 19.585 2.438 -13.786 1.00 88.06 99 GLN A N 1
ATOM 805 C CA . GLN A 1 99 ? 20.254 1.554 -14.742 1.00 88.06 99 GLN A CA 1
ATOM 806 C C . GLN A 1 99 ? 20.395 2.267 -16.094 1.00 88.06 99 GLN A C 1
ATOM 808 O O . GLN A 1 99 ? 21.513 2.464 -16.571 1.00 88.06 99 GLN A O 1
ATOM 813 N N . MET A 1 100 ? 19.298 2.783 -16.654 1.00 87.94 100 MET A N 1
ATOM 814 C CA . MET A 1 100 ? 19.324 3.487 -17.941 1.00 87.94 100 MET A CA 1
ATOM 815 C C . MET A 1 100 ? 20.249 4.716 -17.950 1.00 87.94 100 MET A C 1
ATOM 817 O O . MET A 1 100 ? 20.993 4.913 -18.915 1.00 87.94 100 MET A O 1
ATOM 821 N N . ASP A 1 101 ? 20.246 5.512 -16.879 1.00 86.38 101 ASP A N 1
ATOM 822 C CA . ASP A 1 101 ? 21.100 6.698 -16.758 1.00 86.38 101 ASP A CA 1
ATOM 823 C C . ASP A 1 101 ? 22.592 6.329 -16.720 1.00 86.38 101 ASP A C 1
ATOM 825 O O . ASP A 1 101 ? 23.405 6.944 -17.411 1.00 86.38 101 ASP A O 1
ATOM 829 N N . SER A 1 102 ? 22.960 5.287 -15.967 1.00 81.25 102 SER A N 1
ATOM 830 C CA . SER A 1 102 ? 24.348 4.818 -15.857 1.00 81.25 102 SER A CA 1
ATOM 831 C C . SER A 1 102 ? 24.918 4.378 -17.209 1.00 81.25 102 SER A C 1
ATOM 833 O O . SER A 1 102 ? 26.036 4.748 -17.577 1.00 81.25 102 SER A O 1
ATOM 835 N N . HIS A 1 103 ? 24.143 3.612 -17.979 1.00 76.50 103 HIS A N 1
ATOM 836 C CA . HIS A 1 103 ? 24.571 3.138 -19.294 1.00 76.50 103 HIS A CA 1
ATOM 837 C C . HIS A 1 103 ? 24.60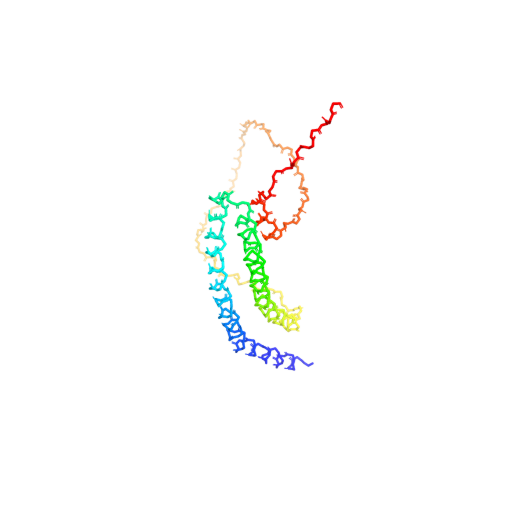0 4.264 -20.336 1.00 76.50 103 HIS A C 1
ATOM 839 O O . HIS A 1 103 ? 25.547 4.339 -21.119 1.00 76.50 103 HIS A O 1
ATOM 845 N N . SER A 1 104 ? 23.629 5.185 -20.307 1.00 73.31 104 SER A N 1
ATOM 846 C CA . SER A 1 104 ? 23.614 6.367 -21.181 1.00 73.31 104 SER A CA 1
ATOM 847 C C . SER A 1 104 ? 24.848 7.253 -20.970 1.00 73.31 104 SER A C 1
ATOM 849 O O . SER A 1 104 ? 25.518 7.629 -21.934 1.00 73.31 104 SER A O 1
ATOM 851 N N . LEU A 1 105 ? 25.212 7.521 -19.711 1.00 71.81 105 LEU A N 1
ATOM 852 C CA . LEU A 1 105 ? 26.402 8.304 -19.365 1.00 71.81 105 LEU A CA 1
ATOM 853 C C . LEU A 1 105 ? 27.706 7.614 -19.789 1.00 71.81 105 LEU A C 1
ATOM 855 O O . LEU A 1 105 ? 28.654 8.284 -20.179 1.00 71.81 105 LEU A O 1
ATOM 859 N N . CYS A 1 106 ? 27.763 6.281 -19.748 1.00 66.19 106 CYS A N 1
ATOM 860 C CA . CYS A 1 106 ? 28.935 5.526 -20.197 1.00 66.19 106 CYS A CA 1
ATOM 861 C C . CYS A 1 106 ? 29.115 5.562 -21.728 1.00 66.19 106 CYS A C 1
ATOM 863 O O . CYS A 1 106 ? 30.240 5.494 -22.227 1.00 66.19 106 CYS A O 1
ATOM 865 N N . LEU A 1 107 ? 28.014 5.697 -22.476 1.00 67.88 107 LEU A N 1
ATOM 866 C CA . LEU A 1 107 ? 28.016 5.824 -23.935 1.00 67.88 107 LEU A CA 1
ATOM 867 C C . LEU A 1 107 ? 28.271 7.273 -24.402 1.00 67.88 107 LEU A C 1
ATOM 869 O O . LEU A 1 107 ? 28.868 7.470 -25.464 1.00 67.88 107 LEU A O 1
ATOM 873 N N . GLN A 1 108 ? 27.872 8.276 -23.610 1.00 65.69 108 GLN A N 1
ATOM 874 C CA . GLN A 1 108 ? 28.173 9.698 -23.822 1.00 65.69 108 GLN A CA 1
ATOM 875 C C . GLN A 1 108 ? 29.553 10.081 -23.253 1.00 65.69 108 GLN A C 1
ATOM 877 O O . GLN A 1 108 ? 29.666 10.672 -22.185 1.00 65.69 108 GLN A O 1
ATOM 882 N N . GLU A 1 109 ? 30.633 9.806 -23.981 1.00 58.28 109 GLU A N 1
ATOM 883 C CA . GLU A 1 109 ? 31.896 10.533 -23.750 1.00 58.28 109 GLU A CA 1
ATOM 884 C C . GLU A 1 109 ? 31.782 11.992 -24.262 1.00 58.28 109 GLU A C 1
ATOM 886 O O . GLU A 1 109 ? 31.068 12.243 -25.239 1.00 58.28 109 GLU A O 1
ATOM 891 N N . PRO A 1 110 ? 32.472 12.973 -23.638 1.00 54.22 110 PRO A N 1
ATOM 892 C CA . PRO A 1 110 ? 32.304 14.397 -23.917 1.00 54.22 110 PRO A CA 1
ATOM 893 C C . PRO A 1 110 ? 32.951 14.769 -25.249 1.00 54.22 110 PRO A C 1
ATOM 895 O O . PRO A 1 110 ? 34.137 15.086 -25.331 1.00 54.22 110 PRO A O 1
ATOM 898 N N . GLY A 1 111 ? 32.167 14.759 -26.315 1.00 52.59 111 GLY A N 1
ATOM 899 C CA . GLY A 1 111 ? 32.684 15.154 -27.609 1.00 52.59 111 GLY A CA 1
ATOM 900 C C . GLY A 1 111 ? 31.605 15.311 -28.647 1.00 52.59 111 GLY A C 1
ATOM 901 O O . GLY A 1 111 ? 31.589 14.501 -29.550 1.00 52.59 111 GLY A O 1
ATOM 902 N N . GLU A 1 112 ? 30.772 16.349 -28.521 1.00 37.25 112 GLU A N 1
ATOM 903 C CA . GLU A 1 112 ? 30.346 17.220 -29.629 1.00 37.25 112 GLU A CA 1
ATOM 904 C C . GLU A 1 112 ? 29.843 18.556 -29.039 1.00 37.25 112 GLU A C 1
ATOM 906 O O . GLU A 1 112 ? 28.891 18.554 -28.257 1.00 37.25 112 GLU A O 1
ATOM 911 N N . PRO A 1 113 ? 30.449 19.718 -29.355 1.00 45.44 113 PRO A N 1
ATOM 912 C CA . PRO A 1 113 ? 29.805 20.990 -29.078 1.00 45.44 113 PRO A CA 1
ATOM 913 C C . PRO A 1 113 ? 28.598 21.107 -30.009 1.00 45.44 113 PRO A C 1
ATOM 915 O O . PRO A 1 113 ? 28.734 21.145 -31.231 1.00 45.44 113 PRO A O 1
ATOM 918 N N . GLU A 1 114 ? 27.428 21.144 -29.387 1.00 45.22 114 GLU A N 1
ATOM 919 C CA . GLU A 1 114 ? 26.122 21.511 -29.921 1.00 45.22 114 GLU A CA 1
ATOM 920 C C . GLU A 1 114 ? 26.217 22.506 -31.097 1.00 45.22 114 GLU A C 1
ATOM 922 O O . GLU A 1 114 ? 26.325 23.722 -30.921 1.00 45.22 114 GLU A O 1
ATOM 927 N N . ARG A 1 115 ? 26.174 21.998 -32.336 1.00 46.28 115 ARG A N 1
ATOM 928 C CA . ARG A 1 115 ? 25.894 22.833 -33.509 1.00 46.28 115 ARG A CA 1
ATOM 929 C C . ARG A 1 115 ? 24.390 23.051 -33.580 1.00 46.28 115 ARG A C 1
ATOM 931 O O . ARG A 1 115 ? 23.667 22.303 -34.230 1.00 46.28 115 ARG A O 1
ATOM 938 N N . LEU A 1 116 ? 23.939 24.103 -32.906 1.00 44.19 116 LEU A N 1
ATOM 939 C CA . LEU A 1 116 ? 22.614 24.683 -33.103 1.00 44.19 116 LEU A CA 1
ATOM 940 C C . LEU A 1 116 ? 22.396 24.974 -34.606 1.00 44.19 116 LEU A C 1
ATOM 942 O O . LEU A 1 116 ? 23.233 25.657 -35.207 1.00 44.19 116 LEU A O 1
ATOM 946 N N . PRO A 1 117 ? 21.298 24.516 -35.237 1.00 43.97 117 PRO A N 1
ATOM 947 C CA . PRO A 1 117 ? 20.993 24.883 -36.613 1.00 43.97 117 PRO A CA 1
ATOM 948 C C . PRO A 1 117 ? 20.512 26.340 -36.660 1.00 43.97 117 PRO A C 1
ATOM 950 O O . PRO A 1 117 ? 19.357 26.663 -36.385 1.00 43.97 117 PRO A O 1
ATOM 953 N N . ALA A 1 118 ? 21.431 27.237 -37.009 1.00 49.19 118 ALA A N 1
ATOM 954 C CA . ALA A 1 118 ? 21.166 28.640 -37.279 1.00 49.19 118 ALA A CA 1
ATOM 955 C C . ALA A 1 118 ? 20.577 28.832 -38.687 1.00 49.19 118 ALA A C 1
ATOM 957 O O . ALA A 1 118 ? 21.236 29.391 -39.551 1.00 49.19 118 ALA A O 1
ATOM 958 N N . GLU A 1 119 ? 19.333 28.413 -38.931 1.00 49.38 119 GLU A N 1
ATOM 959 C CA . GLU A 1 119 ? 18.600 28.809 -40.144 1.00 49.38 119 GLU A CA 1
ATOM 960 C C . GLU A 1 119 ? 17.096 28.956 -39.884 1.00 49.38 119 GLU A C 1
ATOM 962 O O . GLU A 1 119 ? 16.340 27.989 -39.898 1.00 49.38 119 GLU A O 1
ATOM 967 N N . ARG A 1 120 ? 16.663 30.204 -39.663 1.00 48.78 120 ARG A N 1
ATOM 968 C CA . ARG A 1 120 ? 15.505 30.857 -40.315 1.00 48.78 120 ARG A CA 1
ATOM 969 C C . ARG A 1 120 ? 15.145 32.136 -39.569 1.00 48.78 120 ARG A C 1
ATOM 971 O O . ARG A 1 120 ? 14.269 32.154 -38.709 1.00 48.78 120 ARG A O 1
ATOM 978 N N . ARG A 1 121 ? 15.792 33.233 -39.951 1.00 40.03 121 ARG A N 1
ATOM 979 C CA . ARG A 1 121 ? 15.198 34.579 -39.890 1.00 40.03 121 ARG A CA 1
ATOM 980 C C . ARG A 1 121 ? 15.949 35.520 -40.830 1.00 40.03 121 ARG A C 1
ATOM 982 O O . ARG A 1 121 ? 16.451 36.562 -40.441 1.00 40.03 121 ARG A O 1
ATOM 989 N N . SER A 1 122 ? 16.020 35.127 -42.098 1.00 38.47 122 SER A N 1
ATOM 990 C CA . SER A 1 122 ? 16.341 36.020 -43.211 1.00 38.47 122 SER A CA 1
ATOM 991 C C . SER A 1 122 ? 15.139 36.081 -44.150 1.00 38.47 122 SER A C 1
ATOM 993 O O . SER A 1 122 ? 15.017 35.340 -45.119 1.00 38.47 122 SER A O 1
ATOM 995 N N . SER A 1 123 ? 14.182 36.931 -43.798 1.00 39.88 123 SER A N 1
ATOM 996 C CA . SER A 1 123 ? 13.309 37.642 -44.739 1.00 39.88 123 SER A CA 1
ATOM 997 C C . SER A 1 123 ? 12.315 38.451 -43.922 1.00 39.88 123 SER A C 1
ATOM 999 O O . SER A 1 123 ? 11.329 37.927 -43.418 1.00 39.88 123 SER A O 1
ATOM 1001 N N . LEU A 1 124 ? 12.629 39.725 -43.720 1.00 43.72 124 LEU A N 1
ATOM 1002 C CA . LEU A 1 124 ? 11.807 40.851 -44.155 1.00 43.72 124 LEU A CA 1
ATOM 1003 C C . LEU A 1 124 ? 12.388 42.135 -43.551 1.00 43.72 124 LEU A C 1
ATOM 1005 O O . LEU A 1 124 ? 12.675 42.206 -42.360 1.00 43.72 124 LEU A O 1
ATOM 1009 N N . GLN A 1 125 ? 12.471 43.138 -44.420 1.00 38.56 125 GLN A N 1
ATOM 1010 C CA . GLN A 1 125 ? 12.694 44.556 -44.146 1.00 38.56 125 GLN A CA 1
ATOM 1011 C C . GLN A 1 125 ? 14.145 45.051 -44.146 1.00 38.56 125 GLN A C 1
ATOM 1013 O O . GLN A 1 125 ? 14.778 45.356 -43.140 1.00 38.56 125 GLN A O 1
ATOM 1018 N N . ASP A 1 126 ? 14.611 45.141 -45.386 1.00 31.44 126 ASP A N 1
ATOM 1019 C CA . ASP A 1 126 ? 15.506 46.155 -45.921 1.00 31.44 126 ASP A CA 1
ATOM 1020 C C . ASP A 1 126 ? 15.137 47.590 -45.464 1.00 31.44 126 ASP A C 1
ATOM 1022 O O . ASP A 1 126 ? 13.962 47.916 -45.281 1.00 31.44 126 ASP A O 1
ATOM 1026 N N . SER A 1 127 ? 16.175 48.430 -45.403 1.00 38.16 127 SER A N 1
ATOM 1027 C CA . SER A 1 127 ? 16.171 49.899 -45.414 1.00 38.16 127 SER A CA 1
ATOM 1028 C C . SER A 1 127 ? 15.832 50.648 -44.114 1.00 38.16 127 SER A C 1
ATOM 1030 O O . SER A 1 127 ? 14.680 50.745 -43.706 1.00 38.16 127 SER A O 1
ATOM 1032 N N . LEU A 1 128 ? 16.852 51.300 -43.529 1.00 31.73 128 LEU A N 1
ATOM 1033 C CA . LEU A 1 128 ? 16.997 52.772 -43.451 1.00 31.73 128 LEU A CA 1
ATOM 1034 C C . LEU A 1 128 ? 18.126 53.154 -42.466 1.00 31.73 128 LEU A C 1
ATOM 1036 O O . LEU A 1 128 ? 18.074 52.853 -41.276 1.00 31.73 128 LEU A O 1
ATOM 1040 N N . ALA A 1 129 ? 19.151 53.843 -42.972 1.00 42.38 129 ALA A N 1
ATOM 1041 C CA . ALA A 1 129 ? 20.176 54.503 -42.162 1.00 42.38 129 ALA A CA 1
ATOM 1042 C C . ALA A 1 129 ? 19.604 55.731 -41.427 1.00 42.38 129 ALA A C 1
ATOM 1044 O O . ALA A 1 129 ? 18.663 56.348 -41.931 1.00 42.38 129 ALA A O 1
ATOM 1045 N N . PRO A 1 130 ? 20.233 56.174 -40.323 1.00 42.00 130 PRO A N 1
ATOM 1046 C CA . PRO A 1 130 ? 20.167 57.589 -39.980 1.00 42.00 130 PRO A CA 1
ATOM 1047 C C . PRO A 1 130 ? 21.543 58.193 -39.661 1.00 42.00 130 PRO A C 1
ATOM 1049 O O . PRO A 1 130 ? 22.309 57.692 -38.841 1.00 42.00 130 PRO A O 1
ATOM 1052 N N . GLU A 1 131 ? 21.810 59.324 -40.306 1.00 31.41 131 GLU A N 1
ATOM 1053 C CA . GLU A 1 131 ? 22.855 60.296 -39.978 1.00 31.41 131 GLU A CA 1
ATOM 1054 C C . GLU A 1 131 ? 22.169 61.519 -39.329 1.00 31.41 131 GLU A C 1
ATOM 1056 O O . GLU A 1 131 ? 21.063 61.889 -39.726 1.00 31.41 131 GLU A O 1
ATOM 1061 N N . ARG A 1 132 ? 22.890 62.172 -38.407 1.00 32.81 132 ARG A N 1
ATOM 1062 C CA . ARG A 1 132 ? 22.721 63.551 -37.885 1.00 32.81 132 ARG A CA 1
ATOM 1063 C C . ARG A 1 132 ? 21.664 63.910 -36.818 1.00 32.81 132 ARG A C 1
ATOM 1065 O O . ARG A 1 132 ? 20.501 64.164 -37.090 1.00 32.81 132 ARG A O 1
ATOM 1072 N N . SER A 1 133 ? 22.236 64.182 -35.637 1.00 32.47 133 SER A N 1
ATOM 1073 C CA . SER A 1 133 ? 22.251 65.480 -34.926 1.00 32.47 133 SER A CA 1
ATOM 1074 C C . SER A 1 133 ? 21.027 66.006 -34.152 1.00 32.47 133 SER A C 1
ATOM 1076 O O . SER A 1 133 ? 19.929 66.152 -34.669 1.00 32.47 133 SER A O 1
ATOM 1078 N N . SER A 1 134 ? 21.378 66.530 -32.964 1.00 32.94 134 SER A N 1
ATOM 1079 C CA . SER A 1 134 ? 20.764 67.591 -32.133 1.00 32.94 134 SER A CA 1
ATOM 1080 C C . SER A 1 134 ? 19.947 67.182 -30.887 1.00 32.94 134 SER A C 1
ATOM 1082 O O . SER A 1 134 ? 18.989 66.424 -30.935 1.00 32.94 134 SER A O 1
ATOM 1084 N N . ALA A 1 135 ? 20.408 67.705 -29.742 1.00 34.81 135 ALA A N 1
ATOM 1085 C CA . ALA A 1 135 ? 19.852 67.645 -28.379 1.00 34.81 135 ALA A CA 1
ATOM 1086 C C . ALA A 1 135 ? 18.810 68.792 -28.157 1.00 34.81 135 ALA A C 1
ATOM 1088 O O . ALA A 1 135 ? 18.557 69.492 -29.138 1.00 34.81 135 ALA A O 1
ATOM 1089 N N . PRO A 1 136 ? 18.282 69.130 -26.940 1.00 46.22 136 PRO A N 1
ATOM 1090 C CA . PRO A 1 136 ? 18.485 68.560 -25.590 1.00 46.22 136 PRO A CA 1
ATOM 1091 C C . PRO A 1 136 ? 17.245 68.498 -24.628 1.00 46.22 136 PRO A C 1
ATOM 1093 O O . PRO A 1 136 ? 16.181 69.044 -24.887 1.00 46.22 136 PRO A O 1
ATOM 1096 N N . ALA A 1 137 ? 17.498 67.924 -23.435 1.00 32.62 137 ALA A N 1
ATOM 1097 C CA . ALA A 1 137 ? 17.001 68.262 -22.079 1.00 32.62 137 ALA A CA 1
ATOM 1098 C C . ALA A 1 137 ? 15.528 68.032 -21.640 1.00 32.62 137 ALA A C 1
ATOM 1100 O O . ALA A 1 137 ? 14.629 68.762 -22.037 1.00 32.62 137 ALA A O 1
ATOM 1101 N N . ARG A 1 138 ? 15.338 67.181 -20.606 1.00 32.97 138 ARG A N 1
ATOM 1102 C CA . ARG A 1 138 ? 14.930 67.518 -19.206 1.00 32.97 138 ARG A CA 1
ATOM 1103 C C . ARG A 1 138 ? 14.269 66.319 -18.490 1.00 32.97 138 ARG A C 1
ATOM 1105 O O . ARG A 1 138 ? 13.331 65.742 -19.018 1.00 32.97 138 ARG A O 1
ATOM 1112 N N . GLY A 1 139 ? 14.655 66.082 -17.228 1.00 29.98 139 GLY A N 1
ATOM 1113 C CA . GLY A 1 139 ? 13.702 65.687 -16.174 1.00 29.98 139 GLY A CA 1
ATOM 1114 C C . GLY A 1 139 ? 13.852 64.317 -15.488 1.00 29.98 139 GLY A C 1
ATOM 1115 O O . GLY A 1 139 ? 13.424 63.309 -16.022 1.00 29.98 139 GLY A O 1
ATOM 1116 N N . ALA A 1 140 ? 14.304 64.378 -14.228 1.00 33.19 140 ALA A N 1
ATOM 1117 C CA . ALA A 1 140 ? 13.790 63.659 -13.045 1.00 33.19 140 ALA A CA 1
ATOM 1118 C C . ALA A 1 140 ? 14.161 62.178 -12.737 1.00 33.19 140 ALA A C 1
ATOM 1120 O O . ALA A 1 140 ? 13.618 61.225 -13.276 1.00 33.19 140 ALA A O 1
ATOM 1121 N N . SER A 1 141 ? 15.021 62.068 -11.711 1.00 28.33 141 SER A N 1
ATOM 1122 C CA . SER A 1 141 ? 14.901 61.293 -10.452 1.00 28.33 141 SER A CA 1
ATOM 1123 C C . SER A 1 141 ? 14.718 59.759 -10.421 1.00 28.33 141 SER A C 1
ATOM 1125 O O . SER A 1 141 ? 13.627 59.240 -10.603 1.00 28.33 141 SER A O 1
ATOM 1127 N N . ALA A 1 142 ? 15.787 59.110 -9.936 1.00 36.78 142 ALA A N 1
ATOM 1128 C CA . ALA A 1 142 ? 15.869 58.262 -8.729 1.00 36.78 142 ALA A CA 1
ATOM 1129 C C . ALA A 1 142 ? 14.978 57.009 -8.565 1.00 36.78 142 ALA A C 1
ATOM 1131 O O . ALA A 1 142 ? 13.831 57.123 -8.164 1.00 36.78 142 ALA A O 1
ATOM 1132 N N . THR A 1 143 ? 15.610 55.828 -8.639 1.00 33.19 143 THR A N 1
ATOM 1133 C CA . THR A 1 143 ? 15.345 54.574 -7.879 1.00 33.19 143 THR A CA 1
ATOM 1134 C C . THR A 1 143 ? 16.468 53.580 -8.218 1.00 33.19 143 THR A C 1
ATOM 1136 O O . THR A 1 143 ? 17.012 53.656 -9.309 1.00 33.19 143 THR A O 1
ATOM 1139 N N . ALA A 1 144 ? 16.854 52.560 -7.465 1.00 35.00 144 ALA A N 1
ATOM 1140 C CA . ALA A 1 144 ? 16.792 52.219 -6.058 1.00 35.00 144 ALA A CA 1
ATOM 1141 C C . ALA A 1 144 ? 17.776 51.037 -5.911 1.00 35.00 144 ALA A C 1
ATOM 1143 O O . ALA A 1 144 ? 17.706 50.051 -6.635 1.00 35.00 144 ALA A O 1
ATOM 1144 N N . ARG A 1 145 ? 18.742 51.232 -5.018 1.00 32.59 145 ARG A N 1
ATOM 1145 C CA . ARG A 1 145 ? 19.498 50.283 -4.189 1.00 32.59 145 ARG A CA 1
ATOM 1146 C C . ARG A 1 145 ? 19.263 48.770 -4.396 1.00 32.59 145 ARG A C 1
ATOM 1148 O O . ARG A 1 145 ? 18.177 48.246 -4.175 1.00 32.59 145 ARG A O 1
ATOM 1155 N N . ALA A 1 146 ? 20.374 48.096 -4.688 1.00 33.56 146 ALA A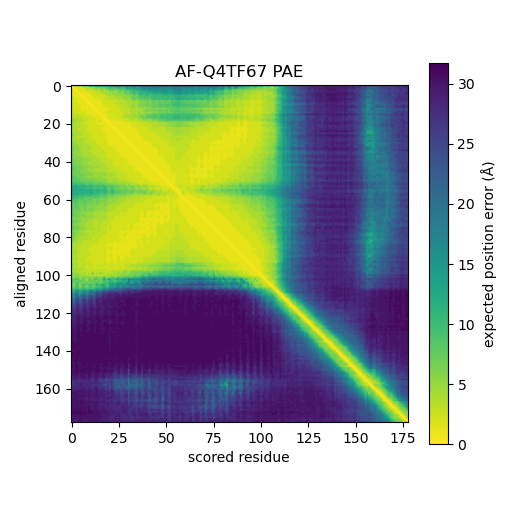 N 1
ATOM 1156 C CA . ALA A 1 146 ? 20.574 46.653 -4.738 1.00 33.56 146 ALA A CA 1
ATOM 1157 C C . ALA A 1 146 ? 20.277 45.916 -3.415 1.00 33.56 146 ALA A C 1
ATOM 1159 O O . ALA A 1 146 ? 20.553 46.433 -2.329 1.00 33.56 146 ALA A O 1
ATOM 1160 N N . ALA A 1 147 ? 19.820 44.665 -3.532 1.00 33.12 147 ALA A N 1
ATOM 1161 C CA . ALA A 1 147 ? 19.854 43.660 -2.472 1.00 33.12 147 ALA A CA 1
ATOM 1162 C C . ALA A 1 147 ? 20.160 42.265 -3.059 1.00 33.12 147 ALA A C 1
ATOM 1164 O O . ALA A 1 147 ? 19.518 41.829 -4.013 1.00 33.12 147 ALA A O 1
ATOM 1165 N N . SER A 1 148 ? 21.163 41.596 -2.481 1.00 35.25 148 SER A N 1
ATOM 1166 C CA . SER A 1 148 ? 21.622 40.231 -2.791 1.00 35.25 148 SER A CA 1
ATOM 1167 C C . SER A 1 148 ? 20.679 39.142 -2.242 1.00 35.25 148 SER A C 1
ATOM 1169 O O . SER A 1 148 ? 19.978 39.396 -1.261 1.00 35.25 148 SER A O 1
ATOM 1171 N N . PRO A 1 149 ? 20.690 37.908 -2.793 1.00 40.69 149 PRO A N 1
ATOM 1172 C CA . PRO A 1 149 ? 19.805 36.830 -2.359 1.00 40.69 149 PRO A CA 1
ATOM 1173 C C . PRO A 1 149 ? 20.434 35.957 -1.260 1.00 40.69 149 PRO A C 1
ATOM 1175 O O . PRO A 1 149 ? 21.604 35.582 -1.332 1.00 40.69 149 PRO A O 1
ATOM 1178 N N . ALA A 1 150 ? 19.629 35.584 -0.263 1.00 35.66 150 ALA A N 1
ATOM 1179 C CA . ALA A 1 150 ? 19.988 34.650 0.798 1.00 35.66 150 ALA A CA 1
ATOM 1180 C C . ALA A 1 150 ? 19.268 33.297 0.625 1.00 35.66 150 ALA A C 1
ATOM 1182 O O . ALA A 1 150 ? 18.053 33.251 0.474 1.00 35.66 150 ALA A O 1
ATOM 1183 N N . SER A 1 151 ? 20.061 32.222 0.708 1.00 36.59 151 SER A N 1
ATOM 1184 C CA . SER A 1 151 ? 19.773 30.900 1.294 1.00 36.59 151 SER A CA 1
ATOM 1185 C C . SER A 1 151 ? 18.472 30.161 0.916 1.00 36.59 151 SER A C 1
ATOM 1187 O O . SER A 1 151 ? 17.385 30.441 1.420 1.00 36.59 151 SER A O 1
ATOM 1189 N N . ARG A 1 152 ? 18.620 29.102 0.105 1.00 40.28 152 ARG A N 1
ATOM 1190 C CA . ARG A 1 152 ? 17.615 28.047 -0.106 1.00 40.28 152 ARG A CA 1
ATOM 1191 C C . ARG A 1 152 ? 17.604 27.086 1.093 1.00 40.28 152 ARG A C 1
ATOM 1193 O O . ARG A 1 152 ? 18.632 26.499 1.415 1.00 40.28 152 ARG A O 1
ATOM 1200 N N . ARG A 1 153 ? 16.439 26.882 1.715 1.00 44.28 153 ARG A N 1
ATOM 1201 C CA . ARG A 1 153 ? 16.169 25.756 2.634 1.00 44.28 153 ARG A CA 1
ATOM 1202 C C . ARG A 1 153 ? 15.578 24.566 1.856 1.00 44.28 153 ARG A C 1
ATOM 1204 O O . ARG A 1 153 ? 14.836 24.812 0.906 1.00 44.28 153 ARG A O 1
ATOM 1211 N N . PRO A 1 154 ? 15.846 23.307 2.251 1.00 50.00 154 PRO A N 1
ATOM 1212 C CA . PRO A 1 154 ? 15.232 22.138 1.626 1.00 50.00 154 PRO A CA 1
ATOM 1213 C C . PRO A 1 154 ? 13.779 21.961 2.093 1.00 50.00 154 PRO A C 1
ATOM 1215 O O . PRO A 1 154 ? 13.460 22.138 3.270 1.00 50.00 154 PRO A O 1
ATO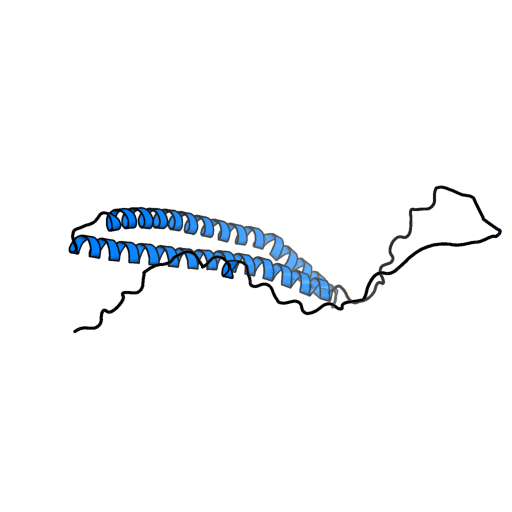M 1218 N N . THR A 1 155 ? 12.893 21.621 1.159 1.00 59.38 155 THR A N 1
ATOM 1219 C CA . THR A 1 155 ? 11.482 21.294 1.403 1.00 59.38 155 THR A CA 1
ATOM 1220 C C . THR A 1 155 ? 11.361 19.880 1.972 1.00 59.38 155 THR A C 1
ATOM 1222 O O . THR A 1 155 ? 11.884 18.938 1.380 1.00 59.38 155 THR A O 1
ATOM 1225 N N . ALA A 1 156 ? 10.675 19.718 3.106 1.00 55.81 156 ALA A N 1
ATOM 1226 C CA . ALA A 1 156 ? 10.383 18.404 3.678 1.00 55.81 156 ALA A CA 1
ATOM 1227 C C . ALA A 1 156 ? 9.395 17.612 2.787 1.00 55.81 156 ALA A C 1
ATOM 1229 O O . ALA A 1 156 ? 8.526 18.225 2.159 1.00 55.81 156 ALA A O 1
ATOM 1230 N N . PRO A 1 157 ? 9.505 16.271 2.714 1.00 62.19 157 PRO A N 1
ATOM 1231 C CA . PRO A 1 157 ? 8.661 15.443 1.855 1.00 62.19 157 PRO A CA 1
ATOM 1232 C C . PRO A 1 157 ? 7.190 15.466 2.297 1.00 62.19 157 PRO A C 1
ATOM 1234 O O . PRO A 1 157 ? 6.880 15.511 3.488 1.00 62.19 157 PRO A O 1
ATOM 1237 N N . TRP A 1 158 ? 6.277 15.427 1.325 1.00 59.38 158 TRP A N 1
ATOM 1238 C CA . TRP A 1 158 ? 4.835 15.682 1.470 1.00 59.38 158 TRP A CA 1
ATOM 1239 C C . TRP A 1 158 ? 4.125 14.881 2.583 1.00 59.38 158 TRP A C 1
ATOM 1241 O O . TRP A 1 158 ? 3.163 15.379 3.171 1.00 59.38 158 TRP A O 1
ATOM 1251 N N . TRP A 1 159 ? 4.617 13.692 2.946 1.00 51.84 159 TRP A N 1
ATOM 1252 C CA . TRP A 1 159 ? 4.051 12.863 4.019 1.00 51.84 159 TRP A CA 1
ATOM 1253 C C . TRP A 1 159 ? 4.278 13.435 5.430 1.00 51.84 159 TRP A C 1
ATOM 1255 O O . TRP A 1 159 ? 3.497 13.163 6.338 1.00 51.84 159 TRP A O 1
ATOM 1265 N N . THR A 1 160 ? 5.263 14.322 5.619 1.00 61.22 160 THR A N 1
ATOM 1266 C CA . THR A 1 160 ? 5.465 15.027 6.902 1.00 61.22 160 THR A CA 1
ATOM 1267 C C . THR A 1 160 ? 4.419 16.113 7.175 1.00 61.22 160 THR A C 1
ATOM 1269 O O . THR A 1 160 ? 4.272 16.551 8.316 1.00 61.22 160 THR A O 1
ATOM 1272 N N . THR A 1 161 ? 3.640 16.525 6.167 1.00 51.78 161 THR A N 1
ATOM 1273 C CA . THR A 1 161 ? 2.655 17.617 6.307 1.00 51.78 161 THR A CA 1
ATOM 1274 C C . THR A 1 161 ? 1.223 17.119 6.553 1.00 51.78 161 THR A C 1
ATOM 1276 O O . THR A 1 161 ? 0.326 17.923 6.793 1.00 51.78 161 THR A O 1
ATOM 1279 N N . ARG A 1 162 ? 0.978 15.800 6.595 1.00 44.09 162 ARG A N 1
ATOM 1280 C CA . ARG A 1 162 ? -0.368 15.245 6.839 1.00 44.09 162 ARG A CA 1
ATOM 1281 C C . ARG A 1 162 ? -0.429 14.272 8.019 1.00 44.09 162 ARG A C 1
ATOM 1283 O O . ARG A 1 162 ? -1.066 13.237 7.930 1.00 44.09 162 ARG A O 1
ATOM 1290 N N . SER A 1 163 ? 0.169 14.659 9.145 1.00 45.62 163 SER A N 1
ATOM 1291 C CA . SER A 1 163 ? -0.031 14.002 10.451 1.00 45.62 163 SER A CA 1
ATOM 1292 C C . SER A 1 163 ? -0.188 15.025 11.577 1.00 45.62 163 SER A C 1
ATOM 1294 O O . SER A 1 163 ? 0.499 14.985 12.593 1.00 45.62 163 SER A O 1
ATOM 1296 N N . ARG A 1 164 ? -1.092 15.994 11.397 1.00 47.28 164 ARG A N 1
ATOM 1297 C CA . ARG A 1 164 ? -1.567 16.877 12.475 1.00 47.28 164 ARG A CA 1
ATOM 1298 C C . ARG A 1 164 ? -3.044 17.187 12.289 1.00 47.28 164 ARG A C 1
ATOM 1300 O O . ARG A 1 164 ? -3.394 18.277 11.858 1.00 47.28 164 ARG A O 1
ATOM 1307 N N . SER A 1 165 ? -3.901 16.220 12.601 1.00 42.47 165 SER A N 1
ATOM 1308 C CA . SER A 1 165 ? -5.305 16.448 12.982 1.00 42.47 165 SER A CA 1
ATOM 1309 C C . SER A 1 165 ? -5.892 15.172 13.589 1.00 42.47 165 SER A C 1
ATOM 1311 O O . SER A 1 165 ? -6.775 14.564 13.011 1.00 42.47 165 SER A O 1
ATOM 1313 N N . PHE A 1 166 ? -5.382 14.755 14.748 1.00 34.56 166 PHE A N 1
ATOM 1314 C CA . PHE A 1 166 ? -6.106 13.868 15.664 1.00 34.56 166 PHE A CA 1
ATOM 1315 C C . PHE A 1 166 ? -5.668 14.193 17.097 1.00 34.56 166 PHE A C 1
ATOM 1317 O O . PHE A 1 166 ? -4.585 13.782 17.513 1.00 34.56 166 PHE A O 1
ATOM 1324 N N . PRO A 1 167 ? -6.449 14.965 17.868 1.00 38.62 167 PRO A N 1
ATOM 1325 C CA . PRO A 1 167 ? -6.251 15.051 19.302 1.00 38.62 167 PRO A CA 1
ATOM 1326 C C . PRO A 1 167 ? -7.020 13.904 19.966 1.00 38.62 167 PRO A C 1
ATOM 1328 O O . PRO A 1 167 ? -8.218 13.998 20.220 1.00 38.62 167 PRO A O 1
ATOM 1331 N N . ILE A 1 168 ? -6.320 12.809 20.255 1.00 44.16 168 ILE A N 1
ATOM 1332 C CA . ILE A 1 168 ? -6.789 11.781 21.186 1.00 44.16 168 ILE A CA 1
ATOM 1333 C C . ILE A 1 168 ? -6.317 12.202 22.593 1.00 44.16 168 ILE A C 1
ATOM 1335 O O . ILE A 1 168 ? -5.120 12.257 22.856 1.00 44.16 168 ILE A O 1
ATOM 1339 N N . PHE A 1 169 ? -7.290 12.499 23.467 1.00 34.56 169 PHE A N 1
ATOM 1340 C CA . PHE A 1 169 ? -7.230 12.882 24.897 1.00 34.56 169 PHE A CA 1
ATOM 1341 C C . PHE A 1 169 ? -6.922 14.347 25.300 1.00 34.56 169 PHE A C 1
ATOM 1343 O O . PHE A 1 169 ? -5.885 14.900 24.939 1.00 34.56 169 PHE A O 1
ATOM 1350 N N . PRO A 1 170 ? -7.743 14.953 26.192 1.00 40.22 170 PRO A N 1
ATOM 1351 C CA . PRO A 1 170 ? -7.326 16.090 27.011 1.00 40.22 170 PRO A CA 1
ATOM 1352 C C . PRO A 1 170 ? -6.524 15.621 28.248 1.00 40.22 170 PRO A C 1
ATOM 1354 O O . PRO A 1 170 ? -6.810 14.554 28.804 1.00 40.22 170 PRO A O 1
ATOM 1357 N N . PRO A 1 171 ? -5.553 16.408 28.754 1.00 36.72 171 PRO A N 1
ATOM 1358 C CA . PRO A 1 171 ? -4.825 16.060 29.968 1.00 36.72 171 PRO A CA 1
ATOM 1359 C C . PRO A 1 171 ? -5.718 16.229 31.208 1.00 36.72 171 PRO A C 1
ATOM 1361 O O . PRO A 1 171 ? -6.299 17.286 31.461 1.00 36.72 171 PRO A O 1
ATOM 1364 N N . LYS A 1 172 ? -5.802 15.168 32.015 1.00 41.38 172 LYS A N 1
ATOM 1365 C CA . LYS A 1 172 ? -6.502 15.130 33.304 1.00 41.38 172 LYS A CA 1
ATOM 1366 C C . LYS A 1 172 ? -5.796 16.073 34.289 1.00 41.38 172 LYS A C 1
ATOM 1368 O O . LYS A 1 172 ? -4.701 15.771 34.760 1.00 41.38 172 LYS A O 1
ATOM 1373 N N . LYS A 1 173 ? -6.411 17.216 34.614 1.00 42.06 173 LYS A N 1
ATOM 1374 C CA . LYS A 1 173 ? -5.936 18.102 35.690 1.00 42.06 173 LYS A CA 1
ATOM 1375 C C . LYS A 1 173 ? -6.039 17.356 37.026 1.00 42.06 173 LYS A C 1
ATOM 1377 O O . LYS A 1 173 ? -7.139 17.076 37.495 1.00 42.06 173 LYS A O 1
ATOM 1382 N N . ARG A 1 174 ? -4.897 17.024 37.638 1.00 41.03 174 ARG A N 1
ATOM 1383 C CA . ARG A 1 174 ? -4.825 16.676 39.064 1.00 41.03 174 ARG A CA 1
ATOM 1384 C C . ARG A 1 174 ? -5.209 17.919 39.870 1.00 41.03 174 ARG A C 1
ATOM 1386 O O . ARG A 1 174 ? -4.532 18.938 39.787 1.00 41.03 174 ARG A O 1
ATOM 1393 N N . SER A 1 175 ? -6.292 17.831 40.629 1.00 45.19 175 SER A N 1
ATOM 1394 C CA . SER A 1 175 ? -6.623 18.763 41.708 1.00 45.19 175 SER A CA 1
ATOM 1395 C C . SER A 1 175 ? -5.655 18.565 42.884 1.00 45.19 175 SER A C 1
ATOM 1397 O O . SER A 1 175 ? -5.384 17.408 43.220 1.00 45.19 175 SER A O 1
ATOM 1399 N N . PRO A 1 176 ? -5.158 19.625 43.545 1.00 54.62 176 PRO A N 1
ATOM 1400 C CA . PRO A 1 176 ? -4.499 19.472 44.831 1.00 54.62 176 PRO A CA 1
ATOM 1401 C C . PRO A 1 176 ? -5.552 19.217 45.915 1.00 54.62 176 PRO A C 1
ATOM 1403 O O . PRO A 1 176 ? -6.591 19.877 45.970 1.00 54.62 176 PRO A O 1
ATOM 1406 N N . SER A 1 177 ? -5.279 18.217 46.745 1.00 51.28 177 SER A N 1
ATOM 1407 C CA . SER A 1 177 ? -5.942 17.952 48.019 1.00 51.28 177 SER A CA 1
ATOM 1408 C C . SER A 1 177 ? -5.767 19.133 48.982 1.00 51.28 177 SER A C 1
ATOM 1410 O O . SER A 1 177 ? -4.721 19.781 48.969 1.00 51.28 177 SER A O 1
ATOM 1412 N N . ARG A 1 178 ? -6.822 19.392 49.766 1.00 52.28 178 ARG A N 1
ATOM 1413 C CA . ARG A 1 178 ? -6.868 20.344 50.887 1.00 52.28 178 ARG A CA 1
ATOM 1414 C C . ARG A 1 178 ? -5.754 20.123 51.902 1.00 52.28 178 ARG A C 1
ATOM 1416 O O . ARG A 1 178 ? -5.389 18.943 52.098 1.00 52.28 178 ARG A O 1
#

Sequence (178 aa):
DKSQQLVSYVEDYLECVESLPLDIQRNVSMLREIDAKYQDVLKEVDEVFEKYQGEQDGTQKKRLQTQLQRALIISQELGDEKIHVVTQMTELIENCSRQMDSHSLCLQEPGEPERLPAERRSSLQDSLAPERSSAPARGASATARAASPASRRPTAPWWTTRSRSFPIFPPKKRSPSR

InterPro domains:
  IPR024610 Inhibitor of growth protein, N-terminal histone-binding [PF12998] (9-103)
  IPR024610 Inhibitor of growth protein, N-terminal histone-binding [SM01408] (9-107)
  IPR028651 ING family [PTHR10333] (4-147)

pLDDT: mean 73.94, std 26.69, range [28.33, 98.69]

Organism: Tetraodon nigroviridis (NCBI:txid99883)